Protein AF-A0AAV3TCR2-F1 (afdb_monomer_lite)

Structure (mmCIF, N/CA/C/O backbone):
data_AF-A0AAV3TCR2-F1
#
_entry.id   AF-A0AAV3TCR2-F1
#
loop_
_atom_site.group_PDB
_atom_site.id
_atom_site.type_symbol
_atom_site.label_atom_id
_atom_site.label_alt_id
_atom_site.label_comp_id
_atom_site.label_asym_id
_atom_site.label_entity_id
_atom_site.label_seq_id
_atom_site.pdbx_PDB_ins_code
_atom_site.Cartn_x
_atom_site.Cartn_y
_atom_site.Cartn_z
_atom_site.occupancy
_atom_site.B_iso_or_equiv
_atom_site.auth_seq_id
_atom_site.auth_comp_id
_atom_site.auth_asym_id
_atom_site.auth_atom_id
_atom_site.pdbx_PDB_model_num
ATOM 1 N N . MET A 1 1 ? 3.678 5.896 3.634 1.00 79.25 1 MET A N 1
ATOM 2 C CA . MET A 1 1 ? 3.609 4.687 4.479 1.00 79.25 1 MET A CA 1
ATOM 3 C C . MET A 1 1 ? 2.451 4.770 5.454 1.00 79.25 1 MET A C 1
ATOM 5 O O . MET A 1 1 ? 1.592 3.905 5.405 1.00 79.25 1 MET A O 1
ATOM 9 N N . SER A 1 2 ? 2.386 5.844 6.246 1.00 85.25 2 SER A N 1
ATOM 10 C CA . SER A 1 2 ? 1.347 6.117 7.250 1.00 85.25 2 SER A CA 1
ATOM 11 C C . SER A 1 2 ? -0.084 5.715 6.875 1.00 85.25 2 SER A C 1
ATOM 13 O O . SER A 1 2 ? -0.738 5.063 7.674 1.00 85.25 2 SER A O 1
ATOM 15 N N . GLY A 1 3 ? -0.553 6.046 5.665 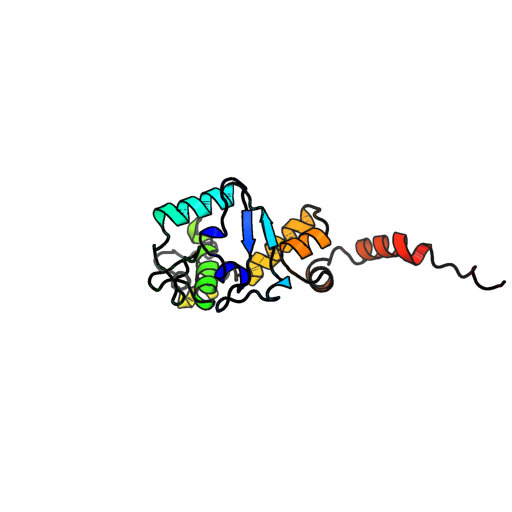1.00 91.38 3 GLY A N 1
ATOM 16 C CA . GLY A 1 3 ? -1.913 5.708 5.223 1.00 91.38 3 GLY A CA 1
ATOM 17 C C . GLY A 1 3 ? -2.235 4.211 5.264 1.00 91.38 3 GLY A C 1
ATOM 18 O O . GLY A 1 3 ? -3.189 3.820 5.918 1.00 91.38 3 GLY A O 1
ATOM 19 N N . VAL A 1 4 ? -1.422 3.370 4.616 1.00 93.25 4 VAL A N 1
ATOM 20 C CA . VAL A 1 4 ? -1.646 1.909 4.575 1.00 93.25 4 VAL A CA 1
ATOM 21 C C . VAL A 1 4 ? -1.518 1.292 5.967 1.00 93.25 4 VAL A C 1
ATOM 23 O O . VAL A 1 4 ? -2.305 0.433 6.344 1.00 93.25 4 VAL A O 1
ATOM 26 N N . ARG A 1 5 ? -0.548 1.764 6.759 1.00 94.06 5 ARG A N 1
ATOM 27 C CA . ARG A 1 5 ? -0.328 1.274 8.124 1.00 94.06 5 ARG A CA 1
ATOM 28 C C . ARG A 1 5 ? -1.494 1.588 9.065 1.00 94.06 5 ARG A C 1
ATOM 30 O O . ARG A 1 5 ? -1.670 0.859 10.036 1.00 94.06 5 ARG A O 1
ATOM 37 N N . ALA A 1 6 ? -2.248 2.658 8.822 1.00 95.00 6 ALA A N 1
ATOM 38 C CA . ALA A 1 6 ? -3.341 3.094 9.689 1.00 95.00 6 ALA A CA 1
ATOM 39 C C . ALA A 1 6 ? -4.647 2.300 9.506 1.00 95.00 6 ALA A C 1
ATOM 41 O O . ALA A 1 6 ? -5.508 2.403 10.371 1.00 95.00 6 ALA A O 1
ATOM 42 N N . LEU A 1 7 ? -4.779 1.513 8.431 1.00 96.94 7 LEU A N 1
ATOM 43 C CA . LEU A 1 7 ? -6.007 0.777 8.122 1.00 96.94 7 LEU A CA 1
ATOM 44 C C . LEU A 1 7 ? -6.294 -0.326 9.152 1.00 96.94 7 LEU A C 1
ATOM 46 O O . LEU A 1 7 ? -5.406 -1.107 9.522 1.00 96.94 7 LEU A O 1
ATOM 50 N N . ASP A 1 8 ? -7.548 -0.392 9.575 1.00 97.31 8 ASP A N 1
ATOM 51 C CA . ASP A 1 8 ? -8.166 -1.459 10.360 1.00 97.31 8 ASP A CA 1
ATOM 52 C C . ASP A 1 8 ? -9.073 -2.318 9.458 1.00 97.31 8 ASP A C 1
ATOM 54 O O . ASP A 1 8 ? -9.434 -1.897 8.362 1.00 97.31 8 ASP A O 1
ATOM 58 N N . LEU A 1 9 ? -9.482 -3.508 9.911 1.00 97.75 9 LEU A N 1
ATOM 59 C CA . LEU A 1 9 ? -10.435 -4.354 9.168 1.00 97.75 9 LEU A CA 1
ATOM 60 C C . LEU A 1 9 ? -11.730 -3.607 8.816 1.00 97.75 9 LEU A C 1
ATOM 62 O O . LEU A 1 9 ? -12.199 -3.692 7.691 1.00 97.75 9 LEU A O 1
ATOM 66 N N . ARG A 1 10 ? -12.255 -2.817 9.760 1.00 97.06 10 ARG A N 1
ATOM 67 C CA . ARG A 1 10 ? -13.461 -1.989 9.577 1.00 97.06 10 ARG A CA 1
ATOM 68 C C . ARG A 1 10 ? -13.339 -0.901 8.507 1.00 97.06 10 ARG A C 1
ATOM 70 O O . ARG A 1 10 ? -14.333 -0.268 8.190 1.00 97.06 10 ARG A O 1
ATOM 77 N N . ASP A 1 11 ? -12.125 -0.612 8.044 1.00 98.06 11 ASP A N 1
ATOM 78 C CA . ASP A 1 11 ? -11.886 0.418 7.034 1.00 98.06 11 ASP A CA 1
ATOM 79 C C . ASP A 1 11 ? -11.952 -0.151 5.611 1.00 98.06 11 ASP A C 1
ATOM 81 O O . ASP A 1 11 ? -11.783 0.599 4.655 1.00 98.06 11 ASP A O 1
ATOM 85 N N . PHE A 1 12 ? -12.136 -1.464 5.460 1.00 98.56 12 PHE A N 1
ATOM 86 C CA . PHE A 1 12 ? -12.304 -2.132 4.179 1.00 98.56 12 PHE A CA 1
ATOM 87 C C . PHE A 1 12 ? -13.755 -2.582 4.023 1.00 98.56 12 PHE A C 1
ATOM 89 O O . PHE A 1 12 ? -14.245 -3.385 4.814 1.00 98.56 12 PHE A O 1
ATOM 96 N N . ASP A 1 13 ? -14.414 -2.066 2.990 1.00 98.31 13 ASP A N 1
ATOM 97 C CA . ASP A 1 13 ? -15.772 -2.446 2.610 1.00 98.31 13 ASP A CA 1
ATOM 98 C C . ASP A 1 13 ? -15.711 -3.140 1.237 1.00 98.31 13 ASP A C 1
ATOM 100 O O . ASP A 1 13 ? -15.483 -2.457 0.226 1.00 98.31 13 ASP A O 1
ATOM 104 N N . PRO A 1 14 ? -15.827 -4.483 1.186 1.00 97.56 14 PRO A N 1
ATOM 105 C CA . PRO A 1 14 ? -15.752 -5.233 -0.063 1.00 97.56 14 PRO A CA 1
ATOM 106 C C . PRO A 1 14 ? -16.964 -4.978 -0.965 1.00 97.56 14 PRO A C 1
ATOM 108 O O . PRO A 1 14 ? -16.784 -4.837 -2.173 1.00 97.56 14 PRO A O 1
ATOM 111 N N . ASP A 1 15 ? -18.161 -4.827 -0.392 1.00 97.62 15 ASP A N 1
ATOM 112 C CA . ASP A 1 15 ? -19.410 -4.642 -1.140 1.00 97.62 15 ASP A CA 1
ATOM 113 C C . ASP A 1 15 ? -19.430 -3.287 -1.852 1.00 97.62 15 ASP A C 1
ATOM 115 O O . ASP A 1 15 ? -19.869 -3.167 -2.996 1.00 97.62 15 ASP A O 1
ATOM 119 N N . ARG A 1 16 ? -18.907 -2.248 -1.191 1.00 97.62 16 ARG A N 1
ATOM 120 C CA . ARG A 1 16 ? -18.757 -0.910 -1.782 1.00 97.62 16 ARG A CA 1
ATOM 121 C C . ARG A 1 16 ? -17.447 -0.721 -2.538 1.00 97.62 16 ARG A C 1
ATOM 123 O O . ARG A 1 16 ? -17.249 0.335 -3.133 1.00 97.62 16 ARG A O 1
ATOM 130 N N . GLN A 1 17 ? -16.546 -1.701 -2.495 1.00 97.81 17 GLN A N 1
ATOM 131 C CA . GLN A 1 17 ? -15.201 -1.632 -3.064 1.00 97.81 17 GLN A CA 1
ATOM 132 C C . GLN A 1 17 ? -14.422 -0.398 -2.573 1.00 97.81 17 GLN A C 1
ATOM 134 O O . GLN A 1 17 ? -13.870 0.369 -3.369 1.00 97.81 17 GLN A O 1
ATOM 139 N N . THR A 1 18 ? -14.370 -0.167 -1.255 1.00 97.94 18 THR A N 1
ATOM 140 C CA . THR A 1 18 ? -13.707 1.023 -0.686 1.00 97.94 18 THR A CA 1
ATOM 141 C C . THR A 1 18 ? -12.701 0.731 0.423 1.00 97.94 18 THR A C 1
ATOM 143 O O . THR A 1 18 ? -12.768 -0.271 1.131 1.00 97.94 18 THR A O 1
ATOM 146 N N . LEU A 1 19 ? -11.751 1.663 0.569 1.00 97.81 19 LEU A N 1
ATOM 147 C CA . LEU A 1 19 ? -10.872 1.797 1.726 1.00 97.81 19 LEU A CA 1
ATOM 148 C C . LEU A 1 19 ? -11.046 3.174 2.375 1.00 97.81 19 LEU A C 1
ATOM 150 O O . LEU A 1 19 ? -10.842 4.207 1.725 1.00 97.81 19 LEU A O 1
ATOM 154 N N . GLU A 1 20 ? -11.343 3.191 3.671 1.00 97.56 20 GLU A N 1
ATOM 155 C CA . GLU A 1 20 ? -11.491 4.400 4.476 1.00 97.56 20 GLU A CA 1
ATOM 156 C C . GLU A 1 20 ? -10.208 4.741 5.240 1.00 97.56 20 GLU A C 1
ATOM 158 O O . GLU A 1 20 ? -9.846 4.142 6.250 1.00 97.56 20 GLU A O 1
ATOM 163 N N . PHE A 1 21 ? -9.503 5.778 4.804 1.00 96.88 21 PHE A N 1
ATOM 164 C CA . PHE A 1 21 ? -8.342 6.269 5.535 1.00 96.88 21 PHE A CA 1
ATOM 165 C C . PHE A 1 21 ? -8.805 7.198 6.652 1.00 96.88 21 PHE A C 1
ATOM 167 O O . PHE A 1 21 ? -9.242 8.311 6.372 1.00 96.88 21 PHE A O 1
ATOM 174 N N . ARG A 1 22 ? -8.653 6.768 7.908 1.00 95.12 22 ARG A N 1
ATOM 175 C CA . ARG A 1 22 ? -9.040 7.536 9.103 1.00 95.12 22 ARG A CA 1
ATOM 176 C C . ARG A 1 22 ? -7.851 7.840 10.010 1.00 95.12 22 ARG A C 1
ATOM 178 O O . ARG A 1 22 ? -6.926 7.034 10.139 1.00 95.12 22 ARG A O 1
ATOM 185 N N . HIS A 1 23 ? -7.851 9.013 10.637 1.00 94.00 23 HIS A N 1
ATOM 186 C CA . HIS A 1 23 ? -6.802 9.426 11.557 1.00 94.00 23 HIS A CA 1
ATOM 187 C C . HIS A 1 23 ? -7.107 8.932 12.970 1.00 94.00 23 HIS A C 1
ATOM 189 O O . HIS A 1 23 ? -7.993 9.445 13.645 1.00 94.00 23 HIS A O 1
ATOM 195 N N . ARG A 1 24 ? -6.352 7.933 13.439 1.00 93.31 24 ARG A N 1
ATOM 196 C CA . ARG A 1 24 ? -6.566 7.329 14.761 1.00 93.31 24 ARG A CA 1
ATOM 197 C C . ARG A 1 24 ? -5.235 7.163 15.494 1.00 93.31 24 ARG A C 1
ATOM 199 O O . ARG A 1 24 ? -4.498 6.222 15.169 1.00 93.31 24 ARG A O 1
ATOM 206 N N . PRO A 1 25 ? -4.897 8.044 16.455 1.00 89.25 25 PRO A N 1
ATOM 207 C CA . PRO A 1 25 ? -3.722 7.866 17.300 1.00 89.25 25 PRO A CA 1
ATOM 208 C C . PRO A 1 25 ? -3.683 6.456 17.924 1.00 89.25 25 PRO A C 1
ATOM 210 O O . PRO A 1 25 ? -4.736 5.920 18.263 1.00 89.25 25 PRO A O 1
ATOM 213 N N . PRO A 1 26 ? -2.502 5.818 18.022 1.00 87.25 26 PRO A N 1
ATOM 214 C CA . PRO A 1 26 ? -1.178 6.352 17.688 1.00 87.25 26 PRO A CA 1
ATOM 215 C C . PRO A 1 26 ? -0.776 6.196 16.206 1.00 87.25 26 PRO A C 1
ATOM 217 O O . PRO A 1 26 ? 0.319 6.601 15.817 1.00 87.25 26 PRO A O 1
ATOM 220 N N . THR A 1 27 ? -1.617 5.621 15.337 1.00 89.00 27 THR A N 1
ATOM 221 C CA . THR A 1 27 ? -1.316 5.515 13.894 1.00 89.00 27 THR A CA 1
ATOM 222 C C . THR A 1 27 ? -1.828 6.728 13.129 1.00 89.00 27 THR A C 1
ATOM 224 O O . THR A 1 27 ? -2.995 6.816 12.751 1.00 89.00 27 THR A O 1
ATOM 227 N N . LEU A 1 28 ? -0.921 7.666 12.880 1.00 88.75 28 LEU A N 1
ATOM 228 C CA . LEU A 1 28 ? -1.243 8.962 12.298 1.00 88.75 28 LEU A CA 1
ATOM 229 C C . LEU A 1 28 ? -1.222 8.929 10.765 1.00 88.75 28 LEU A C 1
ATOM 231 O O . LEU A 1 28 ? -0.250 8.479 10.160 1.00 88.75 28 LEU A O 1
ATOM 235 N N . LEU A 1 29 ? -2.249 9.497 10.129 1.00 92.31 29 LEU A N 1
ATOM 236 C CA . LEU A 1 29 ? -2.175 9.953 8.735 1.00 92.31 29 LEU A CA 1
ATOM 237 C C . LEU A 1 29 ? -1.227 11.154 8.589 1.00 92.31 29 LEU A C 1
ATOM 239 O O . LEU A 1 29 ? -1.087 11.953 9.513 1.00 92.31 29 LEU A O 1
ATOM 243 N N . LYS A 1 30 ? -0.618 11.311 7.402 1.00 87.31 30 LYS A N 1
ATOM 244 C CA . LYS A 1 30 ? 0.348 12.393 7.115 1.00 87.31 30 LYS A CA 1
ATOM 245 C C . LYS A 1 30 ? -0.234 13.786 7.394 1.00 87.31 30 LYS A C 1
ATOM 247 O O . LYS A 1 30 ? 0.425 14.585 8.044 1.00 87.31 30 LYS A O 1
ATOM 252 N N . ASN A 1 31 ? -1.457 14.035 6.928 1.00 88.69 31 ASN A N 1
ATOM 253 C CA . ASN A 1 31 ? -2.155 15.315 7.095 1.00 88.69 31 ASN A CA 1
ATOM 254 C C . ASN A 1 31 ? -3.216 15.233 8.205 1.00 88.69 31 ASN A C 1
ATOM 256 O O . ASN A 1 31 ? -4.218 15.928 8.166 1.00 88.69 31 ASN A O 1
ATOM 260 N N . LYS A 1 32 ? -3.027 14.335 9.180 1.00 91.62 32 LYS A N 1
ATOM 261 C CA . LYS A 1 32 ? -3.977 14.105 10.276 1.00 91.62 32 LYS A CA 1
ATOM 262 C C . LYS A 1 32 ? -5.424 13.927 9.776 1.00 91.62 32 LYS A C 1
ATOM 264 O O . LYS A 1 32 ? -5.622 13.165 8.829 1.00 91.62 32 LYS A O 1
ATOM 269 N N . THR A 1 33 ? -6.391 14.589 10.407 1.00 91.69 33 THR A N 1
ATOM 270 C CA . THR A 1 33 ? -7.815 14.584 10.043 1.00 91.69 33 THR A CA 1
ATOM 271 C C . THR A 1 33 ? -8.065 15.142 8.641 1.00 91.69 33 THR A C 1
ATOM 273 O O . THR A 1 33 ? -8.871 14.588 7.906 1.00 91.69 33 THR A O 1
ATOM 276 N N . GLU A 1 34 ? -7.300 16.144 8.197 1.00 91.19 34 GLU A N 1
ATOM 277 C CA . GLU A 1 34 ? -7.372 16.671 6.819 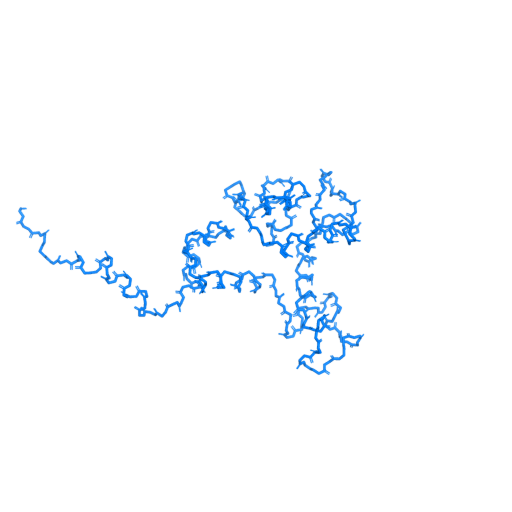1.00 91.19 34 GLU A CA 1
ATOM 278 C C . GLU A 1 34 ? -6.939 15.638 5.765 1.00 91.19 34 GLU A C 1
ATOM 280 O O . GLU A 1 34 ? -7.160 15.809 4.570 1.00 91.19 34 GLU A O 1
ATOM 285 N N . GLY A 1 35 ? -6.267 14.563 6.189 1.00 90.81 35 GLY A N 1
ATOM 286 C CA . GLY A 1 35 ? -5.857 13.473 5.316 1.00 90.81 35 GLY A CA 1
ATOM 287 C C . GLY A 1 35 ? -6.865 12.337 5.186 1.00 90.81 35 GLY A C 1
ATOM 288 O O . GLY A 1 35 ? -6.570 11.371 4.460 1.00 90.81 35 GLY A O 1
ATOM 289 N N . GLU A 1 36 ? -7.983 12.417 5.909 1.00 95.56 36 GLU A N 1
ATOM 290 C CA . GLU A 1 36 ? -9.043 11.422 5.848 1.00 95.56 36 GLU A CA 1
ATOM 291 C C . GLU A 1 36 ? -9.759 11.450 4.509 1.00 95.56 36 GLU A C 1
ATOM 293 O O . GLU A 1 36 ? -10.001 12.507 3.934 1.00 95.56 36 GLU A O 1
ATOM 298 N N . ARG A 1 37 ? -10.058 10.262 3.988 1.00 95.62 37 ARG A N 1
ATOM 299 C CA . ARG A 1 37 ? -10.732 10.102 2.697 1.00 95.62 37 ARG A CA 1
ATOM 300 C C . ARG A 1 37 ? -11.179 8.667 2.498 1.00 95.62 37 ARG A C 1
ATOM 302 O O . ARG A 1 37 ? -10.569 7.744 3.039 1.00 95.62 37 ARG A O 1
ATOM 309 N N . ILE A 1 38 ? -12.159 8.502 1.626 1.00 96.44 38 ILE A N 1
ATOM 310 C CA . ILE A 1 38 ? -12.581 7.208 1.099 1.00 96.44 38 ILE A CA 1
ATOM 311 C C . ILE A 1 38 ? -11.959 7.045 -0.287 1.00 96.44 38 ILE A C 1
ATOM 313 O O . ILE A 1 38 ? -11.934 7.987 -1.081 1.00 96.44 38 ILE A O 1
ATOM 317 N N . VAL A 1 39 ? -11.403 5.870 -0.571 1.00 95.31 39 VAL A N 1
ATOM 318 C CA . VAL A 1 39 ? -10.816 5.545 -1.875 1.00 95.31 39 VAL A CA 1
ATOM 319 C C . VAL A 1 39 ? -11.499 4.307 -2.430 1.00 95.31 39 VAL A C 1
ATOM 321 O O . VAL A 1 39 ? -11.403 3.242 -1.828 1.00 95.31 39 VAL A O 1
ATOM 324 N N . GLY A 1 40 ? -12.127 4.441 -3.599 1.00 95.19 40 GLY A N 1
ATOM 325 C CA . GLY A 1 40 ? -12.619 3.294 -4.363 1.00 95.19 40 GLY A CA 1
ATOM 326 C C . GLY A 1 40 ? -11.464 2.455 -4.914 1.00 95.19 40 GLY A C 1
ATOM 327 O O . GLY A 1 40 ? -10.491 3.009 -5.446 1.00 95.19 40 GLY A O 1
ATOM 328 N N . ILE A 1 41 ? -11.560 1.140 -4.790 1.00 94.62 41 ILE A N 1
ATOM 329 C CA . ILE A 1 41 ? -10.587 0.147 -5.256 1.00 94.62 41 ILE A CA 1
ATOM 330 C C . ILE A 1 41 ? -11.228 -0.755 -6.316 1.00 94.62 41 ILE A C 1
ATOM 332 O O . ILE A 1 41 ? -12.444 -0.840 -6.402 1.00 94.62 41 ILE A O 1
ATOM 336 N N . SER A 1 42 ? -10.417 -1.376 -7.172 1.00 94.38 42 SER A N 1
ATOM 337 C CA . SER A 1 42 ? -10.934 -2.298 -8.188 1.00 94.38 42 SER A CA 1
ATOM 338 C C . SER A 1 42 ? -11.350 -3.629 -7.566 1.00 94.38 42 SER A C 1
ATOM 340 O O . SER A 1 42 ? -10.807 -4.021 -6.535 1.00 94.38 42 SER A O 1
ATOM 342 N N . GLU A 1 43 ? -12.225 -4.360 -8.252 1.00 94.81 43 GLU A N 1
ATOM 343 C CA . GLU A 1 43 ? -12.645 -5.721 -7.886 1.00 94.81 43 GLU A CA 1
ATOM 344 C C . GLU A 1 43 ? -11.448 -6.646 -7.631 1.00 94.81 43 GLU A C 1
ATOM 346 O O . GLU A 1 43 ? -11.324 -7.223 -6.561 1.00 94.81 43 GLU A O 1
ATOM 351 N N . SER A 1 44 ? -10.450 -6.628 -8.515 1.00 94.62 44 SER A N 1
ATOM 352 C CA . SER A 1 44 ? -9.214 -7.402 -8.331 1.00 94.62 44 SER A CA 1
ATOM 353 C C . SER A 1 44 ? -8.441 -7.084 -7.042 1.00 94.62 44 SER A C 1
ATOM 355 O O . SER A 1 44 ? -7.723 -7.934 -6.517 1.00 94.62 44 SER A O 1
ATOM 357 N N . VAL A 1 45 ? -8.547 -5.855 -6.523 1.00 95.56 45 VAL A N 1
ATOM 358 C CA . VAL A 1 45 ? -7.941 -5.473 -5.240 1.0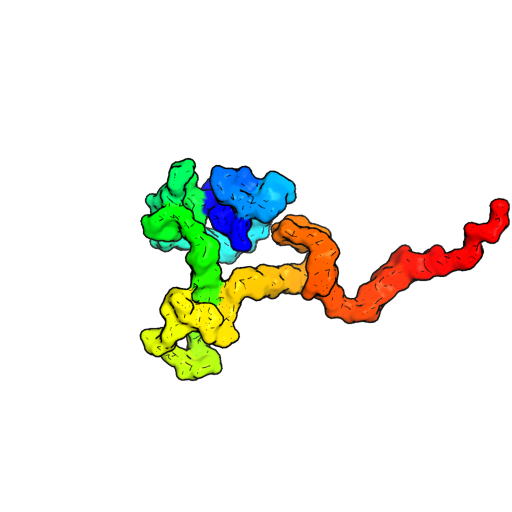0 95.56 45 VAL A CA 1
ATOM 359 C C . VAL A 1 45 ? -8.814 -5.940 -4.078 1.00 95.56 45 VAL A C 1
ATOM 361 O O . VAL A 1 45 ? -8.262 -6.347 -3.057 1.00 95.56 45 VAL A O 1
ATOM 364 N N . VAL A 1 46 ? -10.141 -5.904 -4.229 1.00 97.69 46 VAL A N 1
ATOM 365 C CA . VAL A 1 46 ? -11.091 -6.473 -3.262 1.00 97.69 46 VAL A CA 1
ATOM 366 C C . VAL A 1 46 ? -10.821 -7.968 -3.095 1.00 97.69 46 VAL A C 1
ATOM 368 O O . VAL A 1 46 ? -10.544 -8.391 -1.974 1.00 97.69 46 VAL A O 1
ATOM 371 N N . ASP A 1 47 ? -10.753 -8.720 -4.194 1.00 97.50 47 ASP A N 1
ATOM 372 C CA . ASP A 1 47 ? -10.480 -10.163 -4.193 1.00 97.50 47 ASP A CA 1
ATOM 373 C C . ASP A 1 47 ? -9.154 -10.486 -3.496 1.00 97.50 47 ASP A C 1
ATOM 375 O O . ASP A 1 47 ? -9.068 -11.371 -2.642 1.00 97.50 47 ASP A O 1
ATOM 379 N N . ALA A 1 48 ? -8.100 -9.729 -3.819 1.00 96.44 48 ALA A N 1
ATOM 380 C CA . ALA A 1 48 ? -6.788 -9.911 -3.209 1.00 96.44 48 ALA A CA 1
ATOM 381 C C . ALA A 1 48 ? -6.803 -9.624 -1.698 1.00 96.44 48 ALA A C 1
ATOM 383 O O . ALA A 1 48 ? -6.145 -10.330 -0.928 1.00 96.44 48 ALA A O 1
ATOM 384 N N . LEU A 1 49 ? -7.538 -8.596 -1.259 1.00 97.81 49 LEU A N 1
ATOM 385 C CA . LEU A 1 49 ? -7.680 -8.267 0.159 1.00 97.81 49 LEU A CA 1
ATOM 386 C C . LEU A 1 49 ? -8.515 -9.310 0.902 1.00 97.81 49 LEU A C 1
ATOM 388 O O . LEU A 1 49 ? -8.115 -9.702 1.996 1.00 97.81 49 LEU A O 1
ATOM 392 N N . GLN A 1 50 ? -9.617 -9.789 0.323 1.00 98.25 50 GLN A N 1
ATOM 393 C CA . GLN A 1 50 ? -10.436 -10.848 0.917 1.00 98.25 50 GLN A CA 1
ATOM 394 C C . GLN A 1 50 ? -9.637 -12.144 1.058 1.00 98.25 50 GLN A C 1
ATOM 396 O O . GLN A 1 50 ? -9.520 -12.663 2.166 1.00 98.25 50 GLN A O 1
ATOM 401 N N . ALA A 1 51 ? -8.967 -12.591 -0.009 1.00 97.94 51 ALA A N 1
ATOM 402 C CA . ALA A 1 51 ? 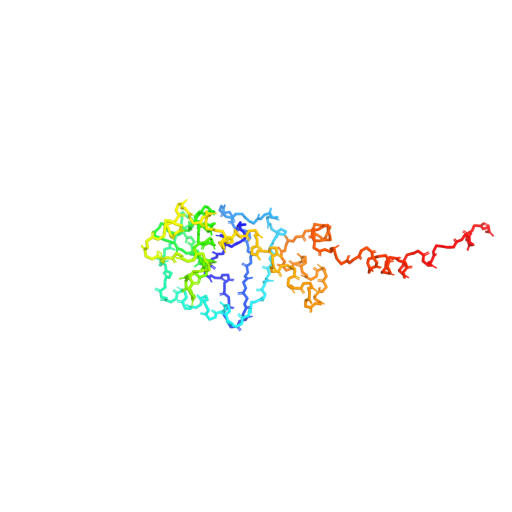-8.112 -13.774 0.036 1.00 97.94 51 ALA A CA 1
ATOM 403 C C . ALA A 1 51 ? -7.008 -13.649 1.102 1.00 97.94 51 ALA A C 1
ATOM 405 O O . ALA A 1 51 ? -6.736 -14.597 1.841 1.00 97.94 51 ALA A O 1
ATOM 406 N N . TYR A 1 52 ? -6.397 -12.465 1.225 1.00 96.94 52 TYR A N 1
ATOM 407 C CA . TYR A 1 52 ? -5.435 -12.184 2.288 1.00 96.94 52 TYR A CA 1
ATOM 408 C C . TYR A 1 52 ? -6.071 -12.272 3.684 1.00 96.94 52 TYR A C 1
ATOM 410 O O . TYR A 1 52 ? -5.509 -12.929 4.560 1.00 96.94 52 TYR A O 1
ATOM 418 N N . ILE A 1 53 ? -7.224 -11.631 3.905 1.00 97.50 53 ILE A N 1
ATOM 419 C CA . ILE A 1 53 ? -7.921 -11.606 5.201 1.00 97.50 53 ILE A CA 1
ATOM 420 C C . ILE A 1 53 ? -8.327 -13.014 5.640 1.00 97.50 53 ILE A C 1
ATOM 422 O O . ILE A 1 53 ? -8.162 -13.346 6.813 1.00 97.50 53 ILE A O 1
ATOM 426 N N . GLU A 1 54 ? -8.825 -13.828 4.714 1.00 96.75 54 GLU A N 1
ATOM 427 C CA . GLU A 1 54 ? -9.336 -15.171 4.989 1.00 96.75 54 GLU A CA 1
ATOM 428 C C . GLU A 1 54 ? -8.229 -16.196 5.248 1.00 96.75 54 GLU A C 1
ATOM 430 O O . GLU A 1 54 ? -8.407 -17.093 6.071 1.00 96.75 54 GLU A O 1
ATOM 435 N N . ARG A 1 55 ? -7.094 -16.092 4.541 1.00 95.62 55 ARG A N 1
ATOM 436 C CA . ARG A 1 55 ? -6.084 -17.167 4.508 1.00 95.62 55 ARG A CA 1
ATOM 437 C C . ARG A 1 55 ? -4.769 -16.813 5.187 1.00 95.62 55 ARG A C 1
ATOM 439 O O . ARG A 1 55 ? -4.179 -17.650 5.861 1.00 95.62 55 ARG A O 1
ATOM 446 N N . GLU A 1 56 ? -4.301 -15.583 5.004 1.00 93.88 56 GLU A N 1
ATOM 447 C CA . GLU A 1 56 ? -2.914 -15.198 5.304 1.00 93.88 56 GLU A CA 1
ATOM 448 C C . GLU A 1 56 ? -2.801 -14.243 6.501 1.00 93.88 56 GLU A C 1
ATOM 450 O O . GLU A 1 56 ? -1.743 -14.111 7.128 1.00 93.88 56 GLU A O 1
ATOM 455 N N . ARG A 1 57 ? -3.879 -13.522 6.820 1.00 95.69 57 ARG A N 1
ATOM 456 C CA . ARG A 1 57 ? -3.885 -12.493 7.856 1.00 95.69 57 ARG A CA 1
ATOM 457 C C . ARG A 1 57 ? -3.894 -13.118 9.250 1.00 95.69 57 ARG A C 1
ATOM 459 O O . ARG A 1 57 ? -4.789 -13.865 9.630 1.00 95.69 57 ARG A O 1
ATOM 466 N N . PHE A 1 58 ? -2.961 -12.691 10.097 1.00 95.31 58 PHE A N 1
ATOM 467 C CA . PHE A 1 58 ? -2.968 -13.061 11.512 1.00 95.31 58 PHE A CA 1
ATOM 468 C C . PHE A 1 58 ? -4.138 -12.389 12.251 1.00 95.31 58 PHE A C 1
ATOM 470 O O . PHE A 1 58 ? -4.246 -11.159 12.268 1.00 95.31 58 PHE A O 1
ATOM 477 N N . ALA A 1 59 ? -4.971 -13.168 12.942 1.00 94.81 59 ALA A N 1
ATOM 478 C CA . ALA A 1 59 ? -6.019 -12.664 13.834 1.00 94.81 59 ALA A CA 1
ATOM 479 C C . ALA A 1 59 ? -5.423 -12.064 15.128 1.00 94.81 59 ALA A C 1
ATOM 481 O O . ALA A 1 59 ? -5.463 -12.660 16.203 1.00 94.81 59 ALA A O 1
ATOM 482 N N . LYS A 1 60 ? -4.795 -10.888 15.014 1.00 94.75 60 LYS A N 1
ATOM 483 C CA . LYS A 1 60 ? -4.136 -10.169 16.114 1.00 94.75 60 LYS A CA 1
ATOM 484 C C . LYS A 1 60 ? -4.652 -8.740 16.225 1.00 94.75 60 LYS A C 1
ATOM 486 O O . LYS A 1 60 ? -4.894 -8.083 15.214 1.00 94.75 60 LYS A O 1
ATOM 491 N N . ARG A 1 61 ? -4.751 -8.264 17.467 1.00 94.38 61 ARG A N 1
ATOM 492 C CA . ARG A 1 61 ? -4.949 -6.851 17.804 1.00 94.38 61 ARG A CA 1
ATOM 493 C C . ARG A 1 61 ? -3.592 -6.154 17.946 1.00 94.38 61 ARG A C 1
ATOM 495 O O . ARG A 1 61 ? -2.589 -6.816 18.211 1.00 94.38 61 ARG A O 1
ATOM 502 N N . ASP A 1 62 ? -3.554 -4.846 17.713 1.00 91.12 62 ASP A N 1
ATOM 503 C CA . ASP A 1 62 ? -2.399 -4.008 18.048 1.00 91.12 62 ASP A CA 1
ATOM 504 C C . ASP A 1 62 ? -2.393 -3.627 19.538 1.00 91.12 62 ASP A C 1
ATOM 506 O O . ASP A 1 62 ? -3.347 -3.919 20.259 1.00 91.12 62 ASP A O 1
ATOM 510 N N . ASP A 1 63 ? -1.331 -2.958 19.995 1.00 89.25 63 ASP A N 1
ATOM 511 C CA . ASP A 1 63 ? -1.151 -2.569 21.406 1.00 89.25 63 ASP A CA 1
ATOM 512 C C . ASP A 1 63 ? -2.265 -1.651 21.947 1.00 89.25 63 ASP A C 1
ATOM 514 O O . ASP A 1 63 ? -2.373 -1.444 23.149 1.00 89.25 63 ASP A O 1
ATOM 518 N N . ASN A 1 64 ? -3.112 -1.104 21.067 1.00 90.31 64 ASN A N 1
ATOM 519 C CA . ASN A 1 64 ? -4.244 -0.241 21.412 1.00 90.31 64 ASN A CA 1
ATOM 520 C C . ASN A 1 64 ? -5.585 -0.981 21.254 1.00 90.31 64 ASN A C 1
ATOM 522 O O . ASN A 1 64 ? -6.638 -0.353 21.179 1.00 90.31 64 ASN A O 1
ATOM 526 N N . GLY A 1 65 ? -5.556 -2.312 21.125 1.00 93.06 65 GLY A N 1
ATOM 527 C CA . GLY A 1 65 ? -6.741 -3.158 20.989 1.00 93.06 65 GLY A CA 1
ATOM 528 C C . GLY A 1 65 ? -7.402 -3.130 19.607 1.00 93.06 65 GLY A C 1
ATOM 529 O O . GLY A 1 65 ? -8.444 -3.765 19.422 1.00 93.06 65 GLY A O 1
ATOM 530 N N . ARG A 1 66 ? -6.828 -2.439 18.615 1.00 95.38 66 ARG A N 1
ATOM 531 C CA . ARG A 1 66 ? -7.427 -2.322 17.273 1.00 95.38 66 ARG A CA 1
ATOM 532 C C . ARG A 1 66 ? -7.069 -3.509 16.397 1.00 95.38 66 ARG A C 1
ATOM 534 O O . ARG A 1 66 ? -6.017 -4.114 16.573 1.00 95.38 66 ARG A O 1
ATOM 541 N N . GLU A 1 67 ? -7.912 -3.808 15.417 1.00 96.44 67 GLU A N 1
ATOM 542 C CA . GLU A 1 67 ? -7.706 -4.907 14.469 1.00 96.44 67 GLU A CA 1
ATOM 543 C C . GLU A 1 67 ? -7.143 -4.372 13.152 1.00 96.44 67 GLU A C 1
ATOM 545 O O . GLU A 1 67 ? -7.920 -3.974 12.284 1.00 96.44 67 GLU A O 1
ATOM 550 N N . PRO A 1 68 ? -5.807 -4.339 12.977 1.00 96.62 68 PRO A N 1
ATOM 551 C CA . PRO A 1 68 ? -5.205 -3.837 11.751 1.00 96.62 68 PRO A CA 1
ATOM 552 C C . PRO A 1 68 ? -5.650 -4.665 10.542 1.00 96.62 68 PRO A C 1
ATOM 554 O O . PRO A 1 68 ? -5.741 -5.895 10.631 1.00 96.62 68 PRO A O 1
ATOM 557 N N . LEU A 1 69 ? -5.866 -3.996 9.405 1.00 97.38 69 LEU A N 1
ATOM 558 C CA . LEU A 1 69 ? -6.147 -4.664 8.133 1.00 97.38 69 LEU A CA 1
ATOM 559 C C . LEU A 1 69 ? -4.979 -5.583 7.774 1.00 97.38 69 LEU A C 1
ATOM 561 O O . LEU A 1 69 ? -5.152 -6.787 7.643 1.00 97.38 69 LEU A O 1
ATOM 565 N N . PHE A 1 70 ? -3.769 -5.024 7.734 1.00 96.44 70 PHE A N 1
ATOM 566 C CA . PHE A 1 70 ? -2.541 -5.790 7.561 1.00 96.44 70 PHE A CA 1
ATOM 567 C C . PHE A 1 70 ? -1.925 -6.125 8.913 1.00 96.44 70 PHE A C 1
ATOM 569 O O . PHE A 1 70 ? -1.533 -5.225 9.658 1.00 96.44 70 PHE A O 1
ATOM 576 N N . SER A 1 71 ? -1.784 -7.411 9.209 1.00 95.75 71 SER A N 1
ATOM 577 C CA . SER A 1 71 ? -1.244 -7.906 10.473 1.00 95.75 71 SER A CA 1
ATOM 578 C C . SER A 1 71 ? -0.081 -8.875 10.257 1.00 95.75 71 SER A C 1
ATOM 580 O O . SER A 1 71 ? 0.020 -9.568 9.245 1.00 95.75 71 SER A O 1
ATOM 582 N N . GLY A 1 72 ? 0.831 -8.901 11.224 1.00 91.62 72 GLY A N 1
ATOM 583 C CA . GLY A 1 72 ? 1.883 -9.900 11.354 1.00 91.62 72 GLY A CA 1
ATOM 584 C C . GLY A 1 72 ? 1.782 -10.633 12.691 1.00 91.62 72 GLY A C 1
ATOM 585 O O . GLY A 1 72 ? 0.857 -10.421 13.476 1.00 91.62 72 GLY A O 1
ATOM 586 N N . ARG A 1 73 ? 2.788 -11.462 12.991 1.00 90.00 73 ARG A N 1
ATOM 587 C CA . ARG A 1 73 ? 2.844 -12.254 14.234 1.00 90.00 73 ARG A CA 1
ATOM 588 C C . ARG A 1 73 ? 2.733 -11.399 15.504 1.00 90.00 73 ARG A C 1
ATOM 590 O O . ARG A 1 73 ? 2.137 -11.851 16.477 1.00 90.00 73 ARG A O 1
ATOM 597 N N . GLN A 1 74 ? 3.280 -10.182 15.481 1.00 90.31 74 GLN A N 1
ATOM 598 C CA . GLN A 1 74 ? 3.228 -9.213 16.584 1.00 90.31 74 GLN A CA 1
ATOM 599 C C . GLN A 1 74 ? 2.100 -8.166 16.440 1.00 90.31 74 GLN A C 1
ATOM 601 O O . GLN A 1 74 ? 2.192 -7.091 17.018 1.00 90.31 74 GLN A O 1
ATOM 606 N N . GLY A 1 75 ? 1.053 -8.419 15.647 1.00 93.69 75 GLY A N 1
ATOM 607 C CA . GLY A 1 75 ? -0.015 -7.437 15.421 1.00 93.69 75 GLY A CA 1
ATOM 608 C C . GLY A 1 75 ? 0.319 -6.462 14.291 1.00 93.69 75 GLY A C 1
ATOM 609 O O . GLY A 1 75 ? 0.685 -6.895 13.197 1.00 93.69 75 GLY A O 1
ATOM 610 N N . ARG A 1 76 ? 0.153 -5.149 14.505 1.00 95.31 76 ARG A N 1
ATOM 611 C CA . ARG A 1 76 ? 0.299 -4.143 13.435 1.00 95.31 76 ARG A CA 1
ATOM 612 C C . ARG A 1 76 ? 1.763 -3.993 12.987 1.00 95.31 76 ARG A C 1
ATOM 614 O O . ARG A 1 76 ? 2.606 -3.594 13.791 1.00 95.31 76 ARG A O 1
ATOM 621 N N . PRO A 1 77 ? 2.083 -4.200 11.698 1.00 94.50 77 PRO A N 1
ATOM 622 C CA . PRO A 1 77 ? 3.447 -4.079 11.202 1.00 94.50 77 PRO A CA 1
ATOM 623 C C . PRO A 1 77 ? 4.030 -2.662 11.320 1.00 94.50 77 PRO A C 1
ATOM 625 O O . PRO A 1 77 ? 3.334 -1.642 11.254 1.00 94.50 77 PRO A O 1
ATOM 628 N N . SER A 1 78 ? 5.356 -2.601 11.440 1.00 93.25 78 SER A N 1
ATOM 629 C CA . SER A 1 78 ? 6.133 -1.363 11.355 1.00 93.25 78 SER A CA 1
ATOM 630 C C . SER A 1 78 ? 6.237 -0.841 9.915 1.00 93.25 78 SER A C 1
ATOM 632 O O . SER A 1 78 ? 6.114 -1.595 8.947 1.00 93.25 78 SER A O 1
ATOM 634 N N . ASP A 1 79 ? 6.593 0.436 9.757 1.00 93.00 79 ASP A N 1
ATOM 635 C CA . ASP A 1 79 ? 6.888 1.031 8.442 1.00 93.00 79 ASP A CA 1
ATOM 636 C C . ASP A 1 79 ? 8.020 0.300 7.698 1.00 93.00 79 ASP A C 1
ATOM 638 O O . ASP A 1 79 ? 7.981 0.156 6.473 1.00 93.00 79 ASP A O 1
ATOM 642 N N . SER A 1 80 ? 9.025 -0.193 8.431 1.00 93.75 80 SER A N 1
ATOM 643 C CA . SER A 1 80 ? 10.110 -1.000 7.864 1.00 93.75 80 SER A CA 1
ATOM 644 C C . SER A 1 80 ? 9.612 -2.343 7.328 1.00 93.75 80 SER A C 1
ATOM 646 O O . SER A 1 80 ? 10.119 -2.821 6.313 1.00 93.75 80 SER A O 1
ATOM 648 N N . THR A 1 81 ? 8.582 -2.922 7.950 1.00 94.50 81 THR A N 1
ATOM 649 C CA . THR A 1 81 ? 7.971 -4.175 7.501 1.00 94.50 81 THR A CA 1
ATOM 650 C C . THR A 1 81 ? 7.193 -3.982 6.207 1.00 94.50 81 THR A C 1
ATOM 652 O O . THR A 1 81 ? 7.470 -4.695 5.247 1.00 94.50 81 THR A O 1
ATOM 655 N N . PHE A 1 82 ? 6.327 -2.967 6.122 1.00 95.31 82 PHE A N 1
ATOM 656 C CA . PHE A 1 82 ? 5.632 -2.634 4.869 1.00 95.31 82 PHE A CA 1
ATOM 657 C C . PHE A 1 82 ? 6.600 -2.344 3.721 1.00 95.31 82 PHE A C 1
ATOM 659 O O . PHE A 1 82 ? 6.385 -2.770 2.585 1.00 95.31 82 PHE A O 1
ATOM 666 N N . ARG A 1 83 ? 7.701 -1.642 4.016 1.00 95.38 83 ARG A N 1
ATOM 667 C CA . ARG A 1 83 ? 8.746 -1.371 3.027 1.00 95.38 83 ARG A CA 1
ATOM 668 C C . ARG A 1 83 ? 9.377 -2.663 2.507 1.00 95.38 83 ARG A C 1
ATOM 670 O O . ARG A 1 83 ? 9.512 -2.815 1.298 1.00 95.38 83 ARG A O 1
ATOM 677 N N . ALA A 1 84 ? 9.733 -3.583 3.401 1.00 95.88 84 ALA A N 1
ATOM 678 C CA . ALA A 1 84 ? 10.297 -4.873 3.018 1.00 95.88 84 ALA A CA 1
ATOM 679 C C . ALA A 1 84 ? 9.301 -5.723 2.213 1.00 95.88 84 ALA A C 1
ATOM 681 O O . ALA A 1 84 ? 9.682 -6.308 1.204 1.00 95.88 84 ALA A O 1
ATOM 682 N N . TRP A 1 85 ? 8.025 -5.750 2.610 1.00 95.62 85 TRP A N 1
ATOM 683 C CA . TRP A 1 85 ? 6.970 -6.436 1.858 1.00 95.62 85 TRP A CA 1
ATOM 684 C C . TRP A 1 85 ? 6.813 -5.888 0.445 1.00 95.62 85 TRP A C 1
ATOM 686 O O . TRP A 1 85 ? 6.727 -6.672 -0.491 1.00 95.62 85 TRP A O 1
ATOM 696 N N . SER A 1 86 ? 6.870 -4.565 0.268 1.00 96.50 86 SER A N 1
ATOM 697 C CA . SER A 1 86 ? 6.810 -3.961 -1.070 1.00 96.50 86 SER A CA 1
ATOM 698 C C . SER A 1 86 ? 7.973 -4.413 -1.950 1.00 96.50 86 SER A C 1
ATOM 700 O O . SER A 1 86 ? 7.756 -4.795 -3.096 1.00 96.50 86 SER A O 1
ATOM 702 N N . TYR A 1 87 ? 9.196 -4.450 -1.412 1.00 97.38 87 TYR A N 1
ATOM 703 C CA . TYR A 1 87 ? 10.339 -4.951 -2.173 1.00 97.38 87 TYR A CA 1
ATOM 704 C C . TYR A 1 87 ? 10.198 -6.431 -2.526 1.00 97.38 87 TYR A C 1
ATOM 706 O O . TYR A 1 87 ? 10.454 -6.800 -3.663 1.00 97.38 87 TYR A O 1
ATOM 714 N N . MET A 1 88 ? 9.794 -7.279 -1.579 1.00 96.62 88 MET A N 1
ATOM 715 C CA . MET A 1 88 ? 9.664 -8.720 -1.823 1.00 96.62 88 MET A CA 1
ATOM 716 C C . MET A 1 88 ? 8.522 -9.044 -2.791 1.00 96.62 88 MET A C 1
ATOM 718 O O . MET A 1 88 ? 8.706 -9.872 -3.677 1.00 96.62 88 MET A O 1
ATOM 722 N N . GLY A 1 89 ? 7.376 -8.373 -2.652 1.00 95.25 89 GLY A N 1
ATOM 723 C CA . GLY A 1 89 ? 6.192 -8.594 -3.485 1.00 95.25 89 GLY A CA 1
ATOM 724 C C . GLY A 1 89 ? 6.327 -8.073 -4.915 1.00 95.25 89 GLY A C 1
ATOM 725 O O . GLY A 1 89 ? 5.588 -8.501 -5.787 1.00 95.25 89 GLY A O 1
ATOM 726 N N . THR A 1 90 ? 7.286 -7.181 -5.178 1.00 95.88 90 THR A N 1
ATOM 727 C CA . THR A 1 90 ? 7.558 -6.649 -6.527 1.00 95.88 90 THR A CA 1
ATOM 728 C C . THR A 1 90 ? 8.737 -7.325 -7.218 1.00 95.88 90 THR A C 1
ATOM 730 O O . THR A 1 90 ? 9.160 -6.891 -8.287 1.00 95.88 90 THR A O 1
ATOM 733 N N . GLN A 1 91 ? 9.299 -8.382 -6.628 1.00 96.75 91 GLN A N 1
ATOM 734 C CA . GLN A 1 91 ? 10.311 -9.174 -7.315 1.00 96.75 91 GLN A CA 1
ATOM 735 C C . GLN A 1 91 ? 9.656 -9.945 -8.466 1.00 96.75 91 GLN A C 1
ATOM 737 O O . GLN A 1 91 ? 8.737 -10.720 -8.207 1.00 96.75 91 GLN A O 1
ATOM 742 N N . PRO A 1 92 ? 10.161 -9.826 -9.705 1.00 94.75 92 PRO A N 1
ATOM 743 C CA . PRO A 1 92 ? 9.572 -10.511 -10.860 1.00 94.75 92 PRO A CA 1
ATOM 744 C C . PRO A 1 92 ? 9.563 -12.030 -10.670 1.00 94.75 92 PRO A C 1
ATOM 746 O O . PRO A 1 92 ? 8.601 -12.707 -11.011 1.00 94.75 92 PRO A O 1
ATOM 749 N N . CYS A 1 93 ? 10.580 -12.567 -9.984 1.00 95.69 93 CYS A N 1
ATOM 750 C CA . CYS A 1 93 ? 10.703 -14.000 -9.742 1.00 95.69 93 CYS A CA 1
ATOM 751 C C . CYS A 1 93 ? 9.629 -14.626 -8.832 1.00 95.69 93 CYS A C 1
ATOM 753 O O . CYS A 1 93 ? 9.723 -15.809 -8.521 1.00 95.69 93 CYS A O 1
ATOM 755 N N . VAL A 1 94 ? 8.649 -13.845 -8.370 1.00 94.56 94 VAL A N 1
ATOM 756 C CA . VAL A 1 94 ? 7.434 -14.347 -7.711 1.00 94.56 94 VAL A CA 1
ATOM 757 C C . VAL A 1 94 ? 6.456 -14.953 -8.725 1.00 94.56 94 VAL A C 1
ATOM 759 O O . VAL A 1 94 ? 5.747 -15.889 -8.374 1.00 94.56 94 VAL A O 1
ATOM 762 N N . VAL A 1 95 ? 6.427 -14.443 -9.959 1.00 93.56 95 VAL A N 1
ATOM 763 C CA . VAL A 1 95 ? 5.440 -14.824 -10.987 1.00 93.56 95 VAL A CA 1
ATOM 764 C C . VAL A 1 95 ? 6.071 -15.287 -12.300 1.00 93.56 95 VAL A C 1
ATOM 766 O O . VAL A 1 95 ? 5.434 -16.006 -13.060 1.00 93.56 95 VAL A O 1
ATOM 769 N N . GLU A 1 96 ? 7.323 -14.917 -12.565 1.00 94.62 96 GLU A N 1
ATOM 770 C CA . GLU A 1 96 ? 8.032 -15.247 -13.805 1.00 94.62 96 GLU A CA 1
ATOM 771 C C . GLU A 1 96 ? 9.490 -15.657 -13.548 1.00 94.62 96 GLU A C 1
ATOM 773 O O . GLU A 1 96 ? 9.968 -15.693 -12.413 1.00 94.62 96 GLU A O 1
ATOM 778 N N . ALA A 1 97 ? 10.234 -15.996 -14.600 1.00 95.38 97 ALA A N 1
ATOM 779 C CA . ALA A 1 97 ? 11.667 -16.236 -14.477 1.00 95.38 97 ALA A CA 1
ATOM 780 C C . ALA A 1 97 ? 12.410 -14.940 -14.103 1.00 95.38 97 ALA A C 1
ATOM 782 O O . ALA A 1 97 ? 12.014 -13.837 -14.471 1.00 95.38 97 ALA A O 1
ATOM 783 N N . CYS A 1 98 ? 13.518 -15.046 -13.363 1.00 95.94 98 CYS A N 1
ATOM 784 C CA . CYS A 1 98 ? 14.279 -13.854 -12.994 1.00 95.94 98 CYS A CA 1
ATOM 785 C C . CYS A 1 98 ? 14.932 -13.217 -14.236 1.00 95.94 98 CYS A C 1
ATOM 787 O O . CYS A 1 98 ? 15.757 -13.879 -14.869 1.00 95.94 98 CYS A O 1
ATOM 789 N N . PRO A 1 99 ? 14.703 -11.919 -14.514 1.00 94.25 99 PRO A N 1
ATOM 790 C CA . PRO A 1 99 ? 15.299 -11.239 -15.668 1.00 94.25 99 PRO A CA 1
ATOM 791 C C . PRO A 1 99 ? 16.817 -11.039 -15.530 1.00 94.25 99 PRO A C 1
ATOM 793 O O . PRO A 1 99 ? 17.491 -10.694 -16.490 1.00 94.25 99 PRO A O 1
ATOM 796 N N . HIS A 1 100 ? 17.371 -11.280 -14.336 1.00 93.31 100 HIS A N 1
ATOM 797 C CA . HIS A 1 100 ? 18.808 -11.196 -14.042 1.00 93.31 100 HIS A CA 1
ATOM 798 C C . HIS A 1 100 ? 19.498 -12.568 -14.070 1.00 93.31 100 HIS A C 1
ATOM 800 O O . HIS A 1 100 ? 20.596 -12.708 -13.535 1.00 93.31 100 HIS A O 1
ATOM 806 N N . GLY A 1 101 ? 18.819 -13.612 -14.561 1.00 93.31 101 GLY A N 1
ATOM 807 C CA . GLY A 1 101 ? 19.357 -14.976 -14.633 1.00 93.31 101 GLY A CA 1
ATOM 808 C C . GLY A 1 101 ? 19.560 -15.671 -13.278 1.00 93.31 101 GLY A C 1
ATOM 809 O O . GLY A 1 101 ? 20.241 -16.691 -13.201 1.00 93.31 101 GLY A O 1
ATOM 810 N N . LYS A 1 102 ? 18.996 -15.143 -12.180 1.00 94.38 102 LYS A N 1
ATOM 811 C CA . LYS A 1 102 ? 19.143 -15.734 -10.836 1.00 94.38 102 LYS A CA 1
ATOM 812 C C . LYS A 1 102 ? 18.023 -16.723 -10.503 1.00 94.38 102 LYS A C 1
ATOM 814 O O . LYS A 1 102 ? 16.852 -16.466 -10.763 1.00 94.38 102 LYS A O 1
ATOM 819 N N . ARG A 1 103 ? 18.353 -17.816 -9.807 1.00 95.50 103 ARG A N 1
ATOM 820 C CA . ARG A 1 103 ? 17.351 -18.728 -9.222 1.00 95.50 103 ARG A CA 1
ATOM 821 C C . ARG A 1 103 ? 16.830 -18.174 -7.900 1.00 95.50 103 ARG A C 1
ATOM 823 O O . ARG A 1 103 ? 17.624 -17.840 -7.024 1.00 95.50 103 ARG A O 1
ATOM 830 N N . ARG A 1 104 ? 15.502 -18.104 -7.731 1.00 95.56 104 ARG A N 1
ATOM 831 C CA . ARG A 1 104 ? 14.866 -17.530 -6.528 1.00 95.56 104 ARG A CA 1
ATOM 832 C C . ARG A 1 104 ? 15.349 -18.208 -5.244 1.00 95.56 104 ARG A C 1
ATOM 834 O O . ARG A 1 104 ? 15.785 -17.513 -4.335 1.00 95.56 104 ARG A O 1
ATOM 841 N N . ALA A 1 105 ? 15.355 -19.541 -5.213 1.00 95.06 105 ALA A N 1
ATOM 842 C CA . ALA A 1 105 ? 15.716 -20.331 -4.032 1.00 95.06 105 ALA A CA 1
ATOM 843 C C . ALA A 1 105 ? 17.116 -20.017 -3.466 1.00 95.06 105 ALA A C 1
ATOM 845 O O . ALA A 1 105 ? 17.335 -20.154 -2.267 1.00 95.06 105 ALA A O 1
ATOM 846 N N . THR A 1 106 ? 18.053 -19.568 -4.307 1.00 96.50 106 THR A N 1
ATOM 847 C CA . THR A 1 106 ? 19.445 -19.295 -3.913 1.00 96.50 106 THR A CA 1
ATOM 848 C C . THR A 1 106 ? 19.825 -17.817 -4.022 1.00 96.50 106 THR A C 1
ATOM 850 O O . THR A 1 106 ? 20.987 -17.467 -3.855 1.00 96.50 106 THR A O 1
ATOM 853 N N . CYS A 1 107 ? 18.883 -16.932 -4.352 1.00 96.69 107 CYS A N 1
ATOM 854 C CA . CYS A 1 107 ? 19.163 -15.512 -4.536 1.00 96.69 107 CYS A CA 1
ATOM 855 C C . CYS A 1 107 ? 19.060 -14.764 -3.202 1.00 96.69 107 CYS A C 1
ATOM 857 O O . CYS A 1 107 ? 17.978 -14.692 -2.617 1.00 96.69 107 CYS A O 1
ATOM 859 N N . ASP A 1 108 ? 20.150 -14.130 -2.758 1.00 96.56 108 ASP A N 1
ATOM 860 C CA . ASP A 1 108 ? 20.185 -13.388 -1.489 1.00 96.56 108 ASP A CA 1
ATOM 861 C C . ASP A 1 108 ? 19.139 -12.278 -1.401 1.00 96.56 108 ASP A C 1
ATOM 863 O O . ASP A 1 108 ? 18.600 -12.018 -0.327 1.00 96.56 108 ASP A O 1
ATOM 867 N N . TYR A 1 109 ? 18.787 -11.656 -2.530 1.00 96.81 109 TYR A N 1
ATOM 868 C CA . TYR A 1 109 ? 17.797 -10.581 -2.555 1.00 96.81 109 TYR A CA 1
ATOM 869 C C . TYR A 1 109 ? 16.385 -11.063 -2.210 1.00 96.81 109 TYR A C 1
ATOM 871 O O . TYR A 1 109 ? 15.521 -10.248 -1.917 1.00 96.81 109 TYR A O 1
ATOM 879 N N . THR A 1 110 ? 16.112 -12.366 -2.196 1.00 95.62 110 THR A N 1
ATOM 880 C CA . THR A 1 110 ? 14.810 -12.882 -1.735 1.00 95.62 110 THR A CA 1
ATOM 881 C C . THR A 1 110 ? 14.655 -12.802 -0.218 1.00 95.62 110 THR A C 1
ATOM 883 O O . THR A 1 110 ? 13.538 -12.812 0.295 1.00 95.62 110 THR A O 1
ATOM 886 N N . ARG A 1 111 ? 15.764 -12.655 0.519 1.00 95.31 111 ARG A N 1
ATOM 887 C CA . ARG A 1 111 ? 15.754 -12.481 1.972 1.00 95.31 111 ARG A CA 1
ATOM 888 C C . ARG A 1 111 ? 15.290 -11.070 2.323 1.00 95.31 111 ARG A C 1
ATOM 890 O O . ARG A 1 111 ? 15.763 -10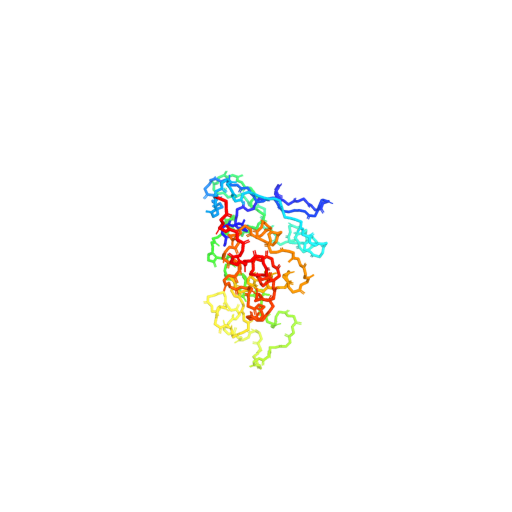.085 1.754 1.00 95.31 111 ARG A O 1
ATOM 897 N N . ARG A 1 112 ? 14.437 -10.957 3.345 1.00 94.06 112 ARG A N 1
ATOM 898 C CA . ARG A 1 112 ? 13.829 -9.691 3.803 1.00 94.06 112 ARG A CA 1
ATOM 899 C C . ARG A 1 112 ? 14.829 -8.533 3.907 1.00 94.06 112 ARG A C 1
ATOM 901 O O . ARG A 1 112 ? 14.556 -7.454 3.385 1.00 94.06 112 ARG A O 1
ATOM 908 N N . ASN A 1 113 ? 15.990 -8.770 4.519 1.00 95.12 113 ASN A N 1
ATOM 909 C CA . ASN A 1 113 ? 17.002 -7.738 4.782 1.00 95.12 113 ASN A CA 1
ATOM 910 C C . ASN A 1 113 ? 17.746 -7.257 3.522 1.00 95.12 113 ASN A C 1
ATOM 912 O O . ASN A 1 113 ? 18.268 -6.146 3.516 1.00 95.12 113 ASN A O 1
ATOM 916 N N . PHE A 1 114 ? 17.757 -8.054 2.451 1.00 96.56 114 PHE A N 1
ATOM 917 C CA . PHE A 1 114 ? 18.434 -7.737 1.188 1.00 96.56 114 PHE A CA 1
ATOM 918 C C . PHE A 1 114 ? 17.455 -7.455 0.039 1.00 96.56 114 PHE A C 1
ATOM 920 O O . PHE A 1 114 ? 17.878 -7.142 -1.070 1.00 96.56 114 PHE A O 1
ATOM 927 N N . SER A 1 115 ? 16.145 -7.512 0.299 1.00 96.75 115 SER A N 1
ATOM 928 C CA . SER A 1 115 ? 15.083 -7.322 -0.701 1.00 96.75 115 SER A CA 1
ATOM 929 C C . SER A 1 115 ? 15.159 -6.007 -1.475 1.00 96.75 115 SER A C 1
ATOM 931 O O . SER A 1 115 ? 14.863 -5.973 -2.672 1.00 96.75 115 SER A O 1
ATOM 933 N N . SER A 1 116 ? 15.638 -4.943 -0.832 1.00 96.06 116 SER A N 1
ATOM 934 C CA . SER A 1 116 ? 15.863 -3.632 -1.450 1.00 96.06 116 SER A CA 1
ATOM 935 C C . SER A 1 116 ? 17.031 -3.592 -2.438 1.00 96.06 116 SER A C 1
ATOM 937 O O . SER A 1 116 ? 17.184 -2.602 -3.146 1.00 96.06 116 SER A O 1
ATOM 939 N N . LYS A 1 117 ? 17.879 -4.627 -2.472 1.00 96.75 117 LYS A N 1
ATOM 940 C CA . LYS A 1 117 ? 19.049 -4.716 -3.356 1.00 96.75 117 LYS A CA 1
ATOM 941 C C . LYS A 1 117 ? 18.747 -5.413 -4.684 1.00 96.75 117 LYS A C 1
ATOM 943 O O . LYS A 1 117 ? 19.601 -5.413 -5.562 1.00 96.75 117 LYS A O 1
ATOM 948 N N . CYS A 1 118 ? 17.552 -5.984 -4.855 1.00 96.44 118 CYS A N 1
ATOM 949 C CA . CYS A 1 118 ? 17.130 -6.494 -6.157 1.00 96.44 118 CYS A CA 1
ATOM 950 C C . CYS A 1 118 ? 16.961 -5.327 -7.146 1.00 96.44 118 CYS A C 1
ATOM 952 O O . CYS A 1 118 ? 16.166 -4.435 -6.859 1.00 96.44 118 CYS A O 1
ATOM 954 N N . PRO A 1 119 ? 17.610 -5.344 -8.327 1.00 94.44 119 PRO A N 1
ATOM 955 C CA . PRO A 1 119 ? 17.469 -4.259 -9.305 1.00 94.44 119 PRO A CA 1
ATOM 956 C C . PRO A 1 119 ? 16.035 -4.068 -9.823 1.00 94.44 119 PRO A C 1
ATOM 958 O O . PRO A 1 119 ? 15.676 -2.983 -10.270 1.00 94.44 119 PRO A O 1
ATOM 961 N N . SER A 1 120 ? 15.210 -5.117 -9.750 1.00 95.00 120 SER A N 1
ATOM 962 C CA . SER A 1 120 ? 13.808 -5.084 -10.185 1.00 95.00 120 SER A CA 1
ATOM 963 C C . SER A 1 120 ? 12.804 -4.896 -9.050 1.00 95.00 120 SER A C 1
ATOM 965 O O . SER A 1 120 ? 11.622 -4.740 -9.344 1.00 95.00 120 SER A O 1
ATOM 967 N N . SER A 1 121 ? 13.218 -4.904 -7.777 1.00 95.62 121 SER A N 1
ATOM 968 C CA . SER A 1 121 ? 12.268 -4.632 -6.694 1.00 95.62 121 SER A CA 1
ATOM 969 C C . SER A 1 121 ? 11.937 -3.144 -6.627 1.00 95.62 121 SER A C 1
ATOM 971 O O . SER A 1 121 ? 12.734 -2.272 -6.983 1.00 95.62 121 SER A O 1
ATOM 973 N N . ARG A 1 122 ? 10.725 -2.827 -6.177 1.00 95.25 122 ARG A N 1
ATOM 974 C CA . ARG A 1 122 ? 10.212 -1.459 -6.127 1.00 95.25 122 ARG A CA 1
ATOM 975 C C . ARG A 1 122 ? 9.897 -1.048 -4.701 1.00 95.25 122 ARG A C 1
ATOM 977 O O . ARG A 1 122 ? 9.299 -1.781 -3.916 1.00 95.25 122 ARG A O 1
ATOM 984 N N . SER A 1 123 ? 10.312 0.172 -4.372 1.00 94.50 123 SER A N 1
ATOM 985 C CA . SER A 1 123 ? 9.972 0.789 -3.098 1.00 94.50 123 SER A CA 1
ATOM 986 C C . SER A 1 123 ? 8.500 1.220 -3.096 1.00 94.50 123 SER A C 1
ATOM 988 O O . SER A 1 123 ? 7.938 1.514 -4.154 1.00 94.50 123 SER A O 1
ATOM 990 N N . PRO A 1 124 ? 7.882 1.372 -1.914 1.00 93.94 124 PRO A N 1
ATOM 991 C CA . PRO A 1 124 ? 6.533 1.928 -1.793 1.00 93.94 124 PRO A CA 1
ATOM 992 C C . PRO A 1 124 ? 6.364 3.283 -2.494 1.00 93.94 124 PRO A C 1
ATOM 994 O O . PRO A 1 124 ? 5.303 3.579 -3.037 1.00 93.94 124 PRO A O 1
ATOM 997 N N . HIS A 1 125 ? 7.412 4.117 -2.492 1.00 91.12 125 HIS A N 1
ATOM 998 C CA . HIS A 1 125 ? 7.382 5.396 -3.195 1.00 91.12 125 HIS A CA 1
ATOM 999 C C . HIS A 1 125 ? 7.335 5.191 -4.710 1.00 91.12 125 HIS A C 1
ATOM 1001 O O . HIS A 1 125 ? 6.527 5.835 -5.368 1.00 91.12 125 HIS A O 1
ATOM 1007 N N . ALA A 1 126 ? 8.159 4.297 -5.265 1.00 90.56 126 ALA A N 1
ATOM 1008 C CA . ALA A 1 126 ? 8.169 4.028 -6.702 1.00 90.56 126 ALA A CA 1
ATOM 1009 C C . ALA A 1 126 ? 6.811 3.492 -7.190 1.00 90.56 126 ALA A C 1
ATOM 1011 O O . ALA A 1 126 ? 6.299 3.967 -8.199 1.00 90.56 126 ALA A O 1
ATOM 1012 N N . ILE A 1 127 ? 6.190 2.582 -6.428 1.00 92.38 127 ILE A N 1
ATOM 1013 C CA . ILE A 1 127 ? 4.842 2.059 -6.713 1.00 92.38 127 ILE A CA 1
ATOM 1014 C C . ILE A 1 127 ? 3.817 3.199 -6.734 1.00 92.38 127 ILE A C 1
ATOM 1016 O O . ILE A 1 127 ? 3.035 3.332 -7.673 1.00 92.38 127 ILE A O 1
ATOM 1020 N N . ARG A 1 128 ? 3.846 4.067 -5.715 1.00 91.31 128 ARG A N 1
ATOM 1021 C CA . ARG A 1 128 ? 2.941 5.218 -5.631 1.00 91.31 128 ARG A CA 1
ATOM 1022 C C . ARG A 1 128 ? 3.132 6.193 -6.794 1.00 91.31 128 ARG A C 1
ATOM 1024 O O . ARG A 1 128 ? 2.143 6.660 -7.344 1.00 91.31 128 ARG A O 1
ATOM 1031 N N . THR A 1 129 ? 4.377 6.502 -7.149 1.00 88.44 129 THR A N 1
ATOM 1032 C CA . THR A 1 129 ? 4.720 7.357 -8.292 1.00 88.44 129 THR A CA 1
ATOM 1033 C C . THR A 1 129 ? 4.159 6.769 -9.582 1.00 88.44 129 THR A C 1
ATOM 1035 O O . THR A 1 129 ? 3.414 7.458 -10.268 1.00 88.44 129 THR A O 1
ATOM 1038 N N . GLY A 1 130 ? 4.406 5.483 -9.852 1.00 86.88 130 GLY A N 1
ATOM 1039 C CA . GLY A 1 130 ? 3.854 4.803 -11.026 1.00 86.88 130 GLY A CA 1
ATOM 1040 C C . GLY A 1 130 ? 2.324 4.825 -11.069 1.00 86.88 130 GLY A C 1
ATOM 1041 O O . GLY A 1 130 ? 1.748 5.098 -12.115 1.00 86.88 130 GLY A O 1
ATOM 1042 N N . SER A 1 131 ? 1.656 4.626 -9.928 1.00 89.81 131 SER A N 1
ATOM 1043 C CA . SER A 1 131 ? 0.191 4.698 -9.836 1.00 89.81 131 SER A CA 1
ATOM 1044 C C . SER A 1 131 ? -0.365 6.099 -10.123 1.00 89.81 131 SER A C 1
ATOM 1046 O O . SER A 1 131 ? -1.399 6.210 -10.780 1.00 89.81 131 SER A O 1
ATOM 1048 N N . ILE A 1 132 ? 0.293 7.165 -9.648 1.00 88.69 132 ILE A N 1
ATOM 1049 C CA . ILE A 1 132 ? -0.098 8.555 -9.949 1.00 88.69 132 ILE A CA 1
ATOM 1050 C C . ILE A 1 132 ? 0.073 8.830 -11.443 1.00 88.69 132 ILE A C 1
ATOM 1052 O O . ILE A 1 132 ? -0.865 9.303 -12.078 1.00 88.69 132 ILE A O 1
ATOM 1056 N N . THR A 1 133 ? 1.234 8.484 -12.008 1.00 83.00 133 THR A N 1
ATOM 1057 C CA . THR A 1 133 ? 1.501 8.644 -13.443 1.00 83.00 133 THR A CA 1
ATOM 1058 C C . THR A 1 133 ? 0.471 7.899 -14.283 1.00 83.00 133 THR A C 1
ATOM 1060 O O . THR A 1 133 ? -0.091 8.478 -15.202 1.00 83.00 133 THR A O 1
ATOM 1063 N N . TRP A 1 134 ? 0.184 6.638 -13.952 1.00 85.38 134 TRP A N 1
ATOM 1064 C CA . TRP A 1 134 ? -0.792 5.834 -14.683 1.00 85.38 134 TRP A CA 1
ATOM 1065 C C . TRP A 1 134 ? -2.183 6.474 -14.668 1.00 85.38 134 TRP A C 1
ATOM 1067 O O . TRP A 1 134 ? -2.799 6.580 -15.718 1.00 85.38 134 TRP A O 1
ATOM 1077 N N . GLN A 1 135 ? -2.655 6.966 -13.517 1.00 87.50 135 GLN A N 1
ATOM 1078 C CA . GLN A 1 135 ? -3.950 7.655 -13.433 1.00 87.50 135 GLN A CA 1
ATOM 1079 C C . GLN A 1 135 ? -4.010 8.885 -14.350 1.00 87.50 135 GLN A C 1
ATOM 1081 O O . GLN A 1 135 ? -4.974 9.036 -15.094 1.00 87.50 135 GLN A O 1
ATOM 1086 N N . LEU A 1 136 ? -2.968 9.721 -14.347 1.00 84.88 136 LEU A N 1
ATOM 1087 C CA . LEU A 1 136 ? -2.895 10.905 -15.211 1.00 84.88 136 LEU A CA 1
ATOM 1088 C C . LEU A 1 136 ? -2.849 10.523 -16.700 1.00 84.88 136 LEU A C 1
ATOM 1090 O O . LEU A 1 136 ? -3.577 11.095 -17.500 1.00 84.88 136 LEU A O 1
ATOM 1094 N N . LEU A 1 137 ? -2.065 9.501 -17.069 1.00 78.88 137 LEU A N 1
ATOM 1095 C CA . LEU A 1 137 ? -2.002 8.987 -18.447 1.00 78.88 137 LEU A CA 1
ATOM 1096 C C . LEU A 1 137 ? -3.325 8.375 -18.925 1.00 78.88 137 LEU A C 1
ATOM 1098 O O . LEU A 1 137 ? -3.562 8.279 -20.125 1.00 78.88 137 LEU A O 1
ATOM 1102 N N . ARG A 1 138 ? -4.194 7.949 -18.003 1.00 83.88 138 ARG A N 1
ATOM 1103 C CA . ARG A 1 138 ? -5.558 7.499 -18.310 1.00 83.88 138 ARG A CA 1
ATOM 1104 C C . ARG A 1 138 ? -6.561 8.651 -18.433 1.00 83.88 138 ARG A C 1
ATOM 1106 O O . ARG A 1 138 ? -7.742 8.374 -18.612 1.00 83.88 138 ARG A O 1
ATOM 1113 N N . GLY A 1 139 ? -6.102 9.901 -18.360 1.00 82.50 139 GLY A N 1
ATOM 1114 C CA . GLY A 1 139 ? -6.921 11.097 -18.544 1.00 82.50 139 GLY A CA 1
ATOM 1115 C C . GLY A 1 139 ? -7.672 11.548 -17.292 1.00 82.50 139 GLY A C 1
ATOM 1116 O O . GLY A 1 139 ? -8.580 12.363 -17.405 1.00 82.50 139 GLY A O 1
ATOM 1117 N N . LEU A 1 140 ? -7.335 11.030 -16.102 1.00 84.00 140 LEU A N 1
ATOM 1118 C CA . LEU A 1 140 ? -7.932 11.546 -14.869 1.00 84.00 140 LEU A CA 1
ATOM 1119 C C . LEU A 1 140 ? -7.414 12.958 -14.603 1.00 84.00 140 LEU A C 1
ATOM 1121 O O . LEU A 1 140 ? -6.205 13.204 -14.665 1.00 84.00 140 LEU A O 1
ATOM 1125 N N . ASP A 1 141 ? -8.323 13.856 -14.229 1.00 89.00 141 ASP A N 1
ATOM 1126 C CA . ASP A 1 141 ? -7.954 15.218 -13.887 1.00 89.00 141 ASP A CA 1
ATOM 1127 C C . ASP A 1 141 ? -7.039 15.247 -12.654 1.00 89.00 141 ASP A C 1
ATOM 1129 O O . ASP A 1 141 ? -7.123 14.439 -11.716 1.00 89.00 141 ASP A O 1
ATOM 1133 N N . ILE A 1 142 ? -6.119 16.205 -12.669 1.00 87.50 142 ILE A N 1
ATOM 1134 C CA . ILE A 1 142 ? -5.069 16.304 -11.664 1.00 87.50 142 ILE A CA 1
ATOM 1135 C C . ILE A 1 142 ? -5.628 16.554 -10.254 1.00 87.50 142 ILE A C 1
ATOM 1137 O O . ILE A 1 142 ? -5.027 16.102 -9.276 1.00 87.50 142 ILE A O 1
ATOM 1141 N N . GLU A 1 143 ? -6.775 17.224 -10.123 1.00 90.00 143 GLU A N 1
ATOM 1142 C CA . GLU A 1 143 ? -7.400 17.493 -8.828 1.00 90.00 143 GLU A CA 1
ATOM 1143 C C . GLU A 1 143 ? -8.009 16.228 -8.226 1.00 90.00 143 GLU A C 1
ATOM 1145 O O . GLU A 1 143 ? -7.827 15.962 -7.035 1.00 90.00 143 GLU A O 1
ATOM 1150 N N . THR A 1 144 ? -8.668 15.407 -9.038 1.00 90.62 144 THR A N 1
ATOM 1151 C CA . THR A 1 144 ? -9.180 14.091 -8.657 1.00 90.62 144 THR A CA 1
ATOM 1152 C C . THR A 1 144 ? -8.043 13.187 -8.221 1.00 90.62 144 THR A C 1
ATOM 1154 O O . THR A 1 144 ? -8.116 12.583 -7.144 1.00 90.62 144 THR A O 1
ATOM 1157 N N . VAL A 1 145 ? -6.943 13.140 -8.982 1.00 90.44 145 VAL A N 1
ATOM 1158 C CA . VAL A 1 145 ? -5.757 12.371 -8.578 1.00 90.44 145 VAL A CA 1
ATOM 1159 C C . VAL A 1 145 ? -5.196 12.912 -7.260 1.00 90.44 145 VAL A C 1
ATOM 1161 O O . VAL A 1 145 ? -4.934 12.124 -6.348 1.00 90.44 145 VAL A O 1
ATOM 1164 N N . ALA A 1 146 ? -5.071 14.235 -7.104 1.00 91.44 146 ALA A N 1
ATOM 1165 C CA . ALA A 1 146 ? -4.586 14.887 -5.885 1.00 91.44 146 ALA A CA 1
ATOM 1166 C C . ALA A 1 146 ? -5.415 14.531 -4.646 1.00 91.44 146 ALA A C 1
ATOM 1168 O O . ALA A 1 146 ? -4.847 14.104 -3.631 1.00 91.44 146 ALA A O 1
ATOM 1169 N N . LYS A 1 147 ? -6.744 14.637 -4.752 1.00 91.25 147 LYS A N 1
ATOM 1170 C CA . LYS A 1 147 ? -7.706 14.270 -3.704 1.00 91.25 147 LYS A CA 1
ATOM 1171 C C . LYS A 1 147 ? -7.576 12.787 -3.354 1.00 91.25 147 LYS A C 1
ATOM 1173 O O . LYS A 1 147 ? -7.339 12.439 -2.196 1.00 91.25 147 LYS A O 1
ATOM 1178 N N . ARG A 1 148 ? -7.610 11.906 -4.360 1.00 90.62 148 ARG A N 1
ATOM 1179 C CA . ARG A 1 148 ? -7.530 10.444 -4.189 1.00 90.62 148 ARG A CA 1
ATOM 1180 C C . ARG A 1 148 ? -6.247 10.010 -3.485 1.00 90.62 148 ARG A C 1
ATOM 1182 O O . ARG A 1 148 ? -6.271 9.185 -2.564 1.00 90.62 148 ARG A O 1
ATOM 1189 N N . VAL A 1 149 ? -5.106 10.576 -3.877 1.00 90.62 149 VAL A N 1
ATOM 1190 C CA . VAL A 1 149 ? -3.809 10.191 -3.307 1.00 90.62 149 VAL A CA 1
ATOM 1191 C C . VAL A 1 149 ? -3.424 11.001 -2.069 1.00 90.62 149 VAL A C 1
ATOM 1193 O O . VAL A 1 149 ? -2.407 10.664 -1.456 1.00 90.62 149 VAL A O 1
ATOM 1196 N N . ASN A 1 150 ? -4.212 12.005 -1.670 1.00 92.19 150 ASN A N 1
ATOM 1197 C CA . ASN A 1 150 ? -3.905 12.958 -0.600 1.00 92.19 150 ASN A CA 1
ATOM 1198 C C . ASN A 1 150 ? -2.531 13.627 -0.801 1.00 92.19 150 ASN A C 1
ATOM 1200 O O . ASN A 1 150 ? -1.590 13.447 -0.018 1.00 92.19 150 ASN A O 1
ATOM 1204 N N . ALA A 1 151 ? -2.380 14.334 -1.920 1.00 88.00 151 ALA A N 1
ATOM 1205 C CA . ALA A 1 151 ? -1.197 15.129 -2.233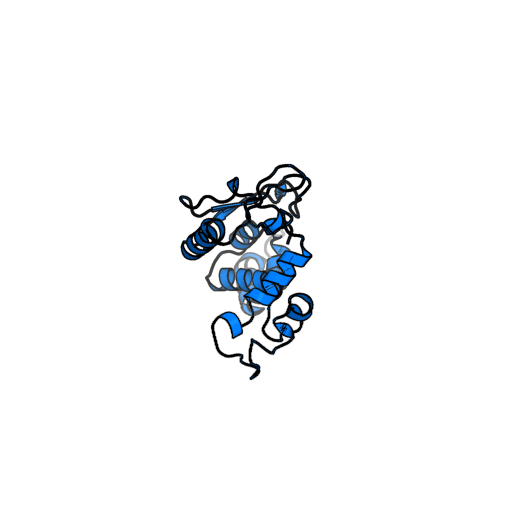 1.00 88.00 151 ALA A CA 1
ATOM 1206 C C . ALA A 1 151 ? -1.593 16.548 -2.644 1.00 88.00 151 ALA A C 1
ATOM 1208 O O . ALA A 1 151 ? -2.666 16.766 -3.192 1.00 88.00 151 ALA A O 1
ATOM 1209 N N . ARG A 1 152 ? -0.703 17.517 -2.401 1.00 87.19 152 ARG A N 1
ATOM 1210 C CA . ARG A 1 152 ? -0.903 18.888 -2.881 1.00 87.19 152 ARG A CA 1
ATOM 1211 C C . ARG A 1 152 ? -0.830 18.914 -4.404 1.00 87.19 152 ARG A C 1
ATOM 1213 O O . ARG A 1 152 ? 0.063 18.288 -4.978 1.00 87.19 152 ARG A O 1
ATOM 1220 N N . LEU A 1 153 ? -1.706 19.695 -5.027 1.00 85.25 153 LEU A N 1
ATOM 1221 C CA . LEU A 1 153 ? -1.777 19.842 -6.478 1.00 85.25 153 LEU A CA 1
ATOM 1222 C C . LEU A 1 153 ? -0.425 20.244 -7.085 1.00 85.25 153 LEU A C 1
ATOM 1224 O O . LEU A 1 153 ? 0.074 19.591 -7.996 1.00 85.25 153 LEU A O 1
ATOM 1228 N N . GLU A 1 154 ? 0.226 21.244 -6.491 1.00 82.69 154 GLU A N 1
ATOM 1229 C CA . GLU A 1 154 ? 1.563 21.711 -6.876 1.00 82.69 154 GLU A CA 1
ATOM 1230 C C . GLU A 1 154 ? 2.616 20.588 -6.839 1.00 82.69 154 GLU A C 1
ATOM 1232 O O . GLU A 1 154 ? 3.481 20.491 -7.707 1.00 82.69 154 GLU A O 1
ATOM 1237 N N . THR A 1 155 ? 2.514 19.678 -5.862 1.00 83.00 155 THR A N 1
ATOM 1238 C CA . THR A 1 155 ? 3.419 18.526 -5.769 1.00 83.00 155 THR A CA 1
ATOM 1239 C C . THR A 1 155 ? 3.202 17.556 -6.924 1.00 83.00 155 THR A C 1
ATOM 1241 O O . THR A 1 155 ? 4.176 16.982 -7.403 1.00 83.00 155 THR A O 1
ATOM 1244 N N . ILE A 1 156 ? 1.961 17.364 -7.379 1.00 81.56 156 ILE A N 1
ATOM 1245 C CA . ILE A 1 156 ? 1.694 16.507 -8.537 1.00 81.56 156 ILE A CA 1
ATOM 1246 C C . ILE A 1 156 ? 2.150 17.196 -9.826 1.00 81.56 156 ILE A C 1
ATOM 1248 O O . ILE A 1 156 ? 2.862 16.571 -10.608 1.00 81.56 156 ILE A O 1
ATOM 1252 N N . ARG A 1 157 ? 1.845 18.490 -10.001 1.00 78.75 157 ARG A N 1
ATOM 1253 C CA . ARG A 1 157 ? 2.283 19.274 -11.169 1.00 78.75 157 ARG A CA 1
ATOM 1254 C C . ARG A 1 157 ? 3.794 19.193 -11.364 1.00 78.75 157 ARG A C 1
ATOM 1256 O O . ARG A 1 157 ? 4.253 18.725 -12.396 1.00 78.75 157 ARG A O 1
ATOM 1263 N N . ARG A 1 158 ? 4.567 19.521 -10.325 1.00 76.56 158 ARG A N 1
ATOM 1264 C CA . ARG A 1 158 ? 6.037 19.534 -10.389 1.00 76.56 158 ARG A CA 1
ATOM 1265 C C . ARG A 1 158 ? 6.657 18.181 -10.758 1.00 76.56 158 ARG A C 1
ATOM 1267 O O . ARG A 1 158 ? 7.707 18.144 -11.391 1.00 76.56 158 ARG A O 1
ATOM 1274 N N . HIS A 1 159 ? 6.062 17.079 -10.302 1.00 69.94 159 HIS A N 1
ATOM 1275 C CA . HIS A 1 159 ? 6.686 15.751 -10.377 1.00 69.94 159 HIS A CA 1
ATOM 1276 C C . HIS A 1 159 ? 6.155 14.867 -11.508 1.00 69.94 159 HIS A C 1
ATOM 1278 O O . HIS A 1 159 ? 6.855 13.945 -11.915 1.00 69.94 159 HIS A O 1
ATOM 1284 N N . TYR A 1 160 ? 4.939 15.122 -11.995 1.00 66.00 160 TYR A N 1
ATOM 1285 C CA . TYR A 1 160 ? 4.230 14.219 -12.909 1.00 66.00 160 TYR A CA 1
ATOM 1286 C C . TYR A 1 160 ? 3.656 14.928 -14.132 1.00 66.00 160 TYR A C 1
ATOM 1288 O O . TYR A 1 160 ? 3.537 14.302 -15.180 1.00 66.00 160 TYR A O 1
ATOM 1296 N N . TYR A 1 161 ? 3.371 16.229 -14.034 1.00 61.41 161 TYR A N 1
ATOM 1297 C CA . TYR A 1 161 ? 2.997 17.058 -15.178 1.00 61.41 161 TYR A CA 1
ATOM 1298 C C . TYR A 1 161 ? 4.264 17.585 -15.863 1.00 61.41 161 TYR A C 1
ATOM 1300 O O . TYR A 1 161 ? 4.519 18.779 -15.944 1.00 61.41 161 TYR A O 1
ATOM 1308 N N . LYS A 1 162 ? 5.100 16.645 -16.315 1.00 51.44 162 LYS A N 1
ATOM 1309 C CA . LYS A 1 162 ? 6.035 16.871 -17.424 1.00 51.44 162 LYS A CA 1
ATOM 1310 C C . LYS A 1 162 ? 5.399 16.376 -18.731 1.00 51.44 162 LYS A C 1
ATOM 1312 O O . LYS A 1 162 ? 6.090 15.829 -19.585 1.00 51.44 162 LYS A O 1
ATOM 1317 N N . ALA A 1 163 ? 4.075 16.529 -18.849 1.00 47.75 163 ALA A N 1
ATOM 1318 C CA . ALA A 1 163 ? 3.459 16.745 -20.151 1.00 47.75 163 ALA A CA 1
ATOM 1319 C C . ALA A 1 163 ? 4.180 17.957 -20.749 1.00 47.75 163 ALA A C 1
ATOM 1321 O O . ALA A 1 163 ? 4.532 18.884 -20.014 1.00 47.75 163 ALA A O 1
ATOM 1322 N N . THR A 1 164 ? 4.577 17.831 -22.006 1.00 48.25 164 THR A N 1
ATOM 1323 C CA . THR A 1 164 ? 5.632 18.634 -22.634 1.00 48.25 164 THR A CA 1
ATOM 1324 C C . THR A 1 164 ? 5.450 20.126 -22.350 1.00 48.25 164 THR A C 1
ATOM 1326 O O . THR A 1 164 ? 4.318 20.596 -22.274 1.00 48.25 164 THR A O 1
ATOM 1329 N N . GLU A 1 165 ? 6.538 20.898 -22.214 1.00 50.53 165 GLU A N 1
ATOM 1330 C CA . GLU A 1 165 ? 6.463 22.367 -22.045 1.00 50.53 165 GLU A CA 1
ATOM 1331 C C . GLU A 1 165 ? 5.458 23.014 -23.012 1.00 50.53 165 GLU A C 1
ATOM 1333 O O . GLU A 1 165 ? 4.832 24.011 -22.679 1.00 50.53 165 GLU A O 1
ATOM 1338 N N . ARG A 1 166 ? 5.263 22.387 -24.176 1.00 47.62 166 ARG A N 1
ATOM 1339 C CA . ARG A 1 166 ? 4.309 22.735 -25.222 1.00 47.62 166 ARG A CA 1
ATOM 1340 C C . ARG A 1 166 ? 2.834 22.578 -24.840 1.00 47.62 166 ARG A C 1
ATOM 1342 O O . ARG A 1 166 ? 2.083 23.514 -25.063 1.00 47.62 166 ARG A O 1
ATOM 1349 N N . GLU A 1 167 ? 2.424 21.459 -24.248 1.00 54.47 167 GLU A N 1
ATOM 1350 C CA . GLU A 1 167 ? 1.026 21.231 -23.841 1.00 54.47 167 GLU A CA 1
ATOM 1351 C C . GLU A 1 167 ? 0.647 22.145 -22.670 1.00 54.47 167 GLU A C 1
ATOM 1353 O O . GLU A 1 167 ? -0.396 22.791 -22.693 1.00 54.47 167 GLU A O 1
ATOM 1358 N N . GLY A 1 168 ? 1.547 22.293 -21.688 1.00 59.88 168 GLY A N 1
ATOM 1359 C CA . GLY A 1 168 ? 1.362 23.254 -20.598 1.00 59.88 168 GLY A CA 1
ATOM 1360 C C . GLY A 1 168 ? 1.378 24.712 -21.077 1.00 59.88 168 GLY A C 1
ATOM 1361 O O . GLY A 1 168 ? 0.621 25.535 -20.563 1.00 59.88 168 GLY A O 1
ATOM 1362 N N . PHE A 1 169 ? 2.206 25.041 -22.077 1.00 61.25 169 PHE A N 1
ATOM 1363 C CA . PHE A 1 169 ? 2.203 26.352 -22.729 1.00 61.25 169 PHE A CA 1
ATOM 1364 C C . PHE A 1 169 ? 0.908 26.602 -23.501 1.00 61.25 169 PHE A C 1
ATOM 1366 O O . PHE A 1 169 ? 0.381 27.701 -23.408 1.00 61.25 169 PHE A O 1
ATOM 1373 N N . GLU A 1 170 ? 0.376 25.624 -24.235 1.00 58.28 170 GLU A N 1
ATOM 1374 C CA . GLU A 1 170 ? -0.884 25.769 -24.974 1.00 58.28 170 GLU A CA 1
ATOM 1375 C C . GLU A 1 170 ? -2.075 25.975 -24.034 1.00 58.28 170 GLU A C 1
ATOM 1377 O O . GLU A 1 170 ? -2.889 26.867 -24.274 1.00 58.28 170 GLU A O 1
ATOM 1382 N N . GLU A 1 171 ? -2.123 25.242 -22.922 1.00 55.28 171 GLU A N 1
ATOM 1383 C CA . GLU A 1 171 ? -3.152 25.382 -21.888 1.00 55.28 171 GLU A CA 1
ATOM 1384 C C . GLU A 1 171 ? -3.089 26.773 -21.214 1.00 55.28 171 GLU A C 1
ATOM 1386 O O . GLU A 1 171 ? -4.095 27.480 -21.126 1.00 55.28 171 GLU A O 1
ATOM 1391 N N . LEU A 1 172 ? -1.888 27.241 -20.838 1.00 60.00 172 LEU A N 1
ATOM 1392 C CA . LEU A 1 172 ? -1.669 28.588 -20.280 1.00 60.00 172 LEU A CA 1
ATOM 1393 C C . LEU A 1 172 ? -1.929 29.711 -21.298 1.00 60.00 172 LEU A C 1
ATOM 1395 O O . LEU A 1 172 ? -2.505 30.747 -20.947 1.00 60.00 172 LEU A O 1
ATOM 1399 N N . ARG A 1 173 ? -1.510 29.510 -22.553 1.00 62.53 173 ARG A N 1
ATOM 1400 C CA . ARG A 1 173 ? -1.721 30.440 -23.668 1.00 62.53 173 ARG A CA 1
ATOM 1401 C C . ARG A 1 173 ? -3.212 30.620 -23.918 1.00 62.53 173 ARG A C 1
ATOM 1403 O O . ARG A 1 173 ? -3.652 31.761 -24.027 1.00 62.53 173 ARG A O 1
ATOM 1410 N N . ALA A 1 174 ? -3.973 29.526 -23.963 1.00 58.66 174 ALA A N 1
ATOM 1411 C CA . ALA A 1 174 ? -5.414 29.544 -24.181 1.00 58.66 174 ALA A CA 1
ATOM 1412 C C . ALA A 1 174 ? -6.178 30.229 -23.038 1.00 58.66 174 ALA A C 1
ATOM 1414 O O . ALA A 1 174 ? -7.086 31.021 -23.286 1.00 58.66 174 ALA A O 1
ATOM 1415 N N . GLU A 1 175 ? -5.813 29.945 -21.788 1.00 57.28 175 GLU A N 1
ATOM 1416 C CA . GLU A 1 175 ? -6.621 30.362 -20.642 1.00 57.28 175 GLU A CA 1
ATOM 1417 C C . GLU A 1 175 ? -6.279 31.772 -20.126 1.00 57.28 175 GLU A C 1
ATOM 1419 O O . GLU A 1 175 ? -7.182 32.517 -19.729 1.00 57.28 175 GLU A O 1
ATOM 1424 N N . LYS A 1 176 ? -4.990 32.148 -20.140 1.00 53.88 176 LYS A N 1
ATOM 1425 C CA . LYS A 1 176 ? -4.485 33.377 -19.502 1.00 53.88 176 LYS A CA 1
ATOM 1426 C C . LYS A 1 176 ? -3.803 34.345 -20.459 1.00 53.88 176 LYS A C 1
ATOM 1428 O O . LYS A 1 176 ? -4.065 35.537 -20.371 1.00 53.88 176 LYS A O 1
ATOM 1433 N N . THR A 1 177 ? -2.926 33.877 -21.347 1.00 55.28 177 THR A N 1
ATOM 1434 C CA . THR A 1 177 ? -2.060 34.792 -22.119 1.00 55.28 177 THR A CA 1
ATOM 1435 C C . THR A 1 177 ? -2.752 35.415 -23.329 1.00 55.28 177 THR A C 1
ATOM 1437 O O . THR A 1 177 ? -2.481 36.567 -23.629 1.00 55.28 177 THR A O 1
ATOM 1440 N N . LEU A 1 178 ? -3.681 34.716 -23.993 1.00 58.44 178 LEU A N 1
ATOM 1441 C CA . LEU A 1 178 ? -4.469 35.292 -25.097 1.00 58.44 178 LEU A CA 1
ATOM 1442 C C . LEU A 1 178 ? -5.476 36.365 -24.651 1.00 58.44 178 LEU A C 1
ATOM 1444 O O . LEU A 1 178 ? -6.025 37.058 -25.497 1.00 58.44 178 LEU A O 1
ATOM 1448 N N . LYS A 1 179 ? -5.736 36.481 -23.345 1.00 59.28 179 LYS A N 1
ATOM 1449 C CA . LYS A 1 179 ? -6.604 37.513 -22.756 1.00 59.28 179 LYS A CA 1
ATOM 1450 C C . LYS A 1 179 ? -5.818 38.690 -22.172 1.00 59.28 179 LYS A C 1
ATOM 1452 O O . LYS A 1 179 ? -6.426 39.615 -21.652 1.00 59.28 179 LYS A O 1
ATOM 1457 N N . LEU A 1 180 ? -4.485 38.624 -22.192 1.00 53.56 180 LEU A N 1
ATOM 1458 C CA . LEU A 1 180 ? -3.626 39.740 -21.814 1.00 53.56 180 LEU A CA 1
ATOM 1459 C C . LEU A 1 180 ? -3.421 40.597 -23.060 1.00 53.56 180 LEU A C 1
ATOM 1461 O O . LEU A 1 180 ? -2.568 40.283 -23.887 1.00 53.56 180 LEU A O 1
ATOM 1465 N N . ASP A 1 181 ? -4.222 41.648 -23.182 1.00 55.41 181 ASP A N 1
ATOM 1466 C CA . ASP A 1 181 ? -4.043 42.696 -24.182 1.00 55.41 181 ASP A CA 1
ATOM 1467 C C . ASP A 1 181 ? -3.697 44.021 -23.486 1.00 55.41 181 ASP A C 1
ATOM 1469 O O . ASP A 1 181 ? -3.951 44.189 -22.291 1.00 55.41 181 ASP A O 1
ATOM 1473 N N . ILE A 1 182 ? -3.057 44.941 -24.207 1.00 54.34 182 ILE A N 1
ATOM 1474 C CA . ILE A 1 182 ? -2.651 46.261 -23.688 1.00 54.34 182 ILE A CA 1
ATOM 1475 C C . ILE A 1 182 ? -3.838 47.246 -23.682 1.00 54.34 182 ILE A C 1
ATOM 1477 O O . ILE A 1 182 ? -3.769 48.312 -23.072 1.00 54.34 182 ILE A O 1
ATOM 1481 N N . GLU A 1 183 ? -4.959 46.882 -24.297 1.00 59.56 183 GLU A N 1
ATOM 1482 C CA . GLU A 1 183 ? -6.162 47.709 -24.368 1.00 59.56 183 GLU A CA 1
ATOM 1483 C C . GLU A 1 183 ? -7.099 47.453 -23.179 1.00 59.56 183 GLU A C 1
ATOM 1485 O O . GLU A 1 183 ? -8.129 46.811 -23.324 1.00 59.56 183 GLU A O 1
ATOM 1490 N N . ASP A 1 184 ? -6.721 47.934 -21.990 1.00 51.72 184 ASP A N 1
ATOM 1491 C CA . ASP A 1 184 ? -7.684 48.282 -20.924 1.00 51.72 184 ASP A CA 1
ATOM 1492 C C . ASP A 1 184 ? -7.043 49.189 -19.855 1.00 51.72 184 ASP A C 1
ATOM 1494 O O . ASP A 1 184 ? -7.077 48.961 -18.644 1.00 51.72 184 ASP A O 1
ATOM 1498 N N . SER A 1 185 ? -6.422 50.272 -20.318 1.00 48.41 185 SER A N 1
ATOM 1499 C CA . SER A 1 185 ? -6.170 51.435 -19.471 1.00 48.41 185 SER A CA 1
ATOM 1500 C C . SER A 1 185 ? -6.304 52.704 -20.300 1.00 48.41 185 SER A C 1
ATOM 1502 O O . SER A 1 185 ? -5.320 53.147 -20.892 1.00 48.41 185 SER A O 1
ATOM 1504 N N . ASN A 1 186 ? -7.536 53.216 -20.395 1.00 38.41 186 ASN A N 1
ATOM 1505 C CA . ASN A 1 186 ? -7.889 54.642 -20.354 1.00 38.41 186 ASN A CA 1
ATOM 1506 C C . ASN A 1 186 ? -9.420 54.810 -20.477 1.00 38.41 186 ASN A C 1
ATOM 1508 O O . ASN A 1 186 ? -9.937 55.066 -21.563 1.00 38.41 186 ASN A O 1
ATOM 1512 N N . GLU A 1 187 ? -10.115 54.707 -19.342 1.00 38.53 187 GLU A N 1
ATOM 1513 C CA . GLU A 1 187 ? -11.077 55.741 -18.927 1.00 38.53 187 GLU A CA 1
ATOM 1514 C C . GLU A 1 187 ? -10.495 56.459 -17.705 1.00 38.53 187 GLU A C 1
ATOM 1516 O O . GLU A 1 187 ? -9.948 55.754 -16.821 1.00 38.53 187 GLU A O 1
#

Foldseek 3Di:
DLQLLQAAPVQQDLVQQKGWRAADPPRGDPVRRLQTDIAHDDNVVSVVLVCCQVPPADQDAAPVRTHHSHADPRGRDDPLQVQLCQLLVQQPQVPDQHPVNDDLVPDPCNDSVNSVVPPRGDGPVRVLLVVLLVCVVVVDDLVVSCSNSVHDSVVCCVRRVPPDPVVVCVVCCVPPVVPDDPPDDDD

Secondary structure (DSSP, 8-state):
-HHHHH-BGGGEETTTTEEEE--BTTB--TTGGGG-EEEE--HHHHHHHHHIIIII------TTS--BSS-BTTBSPPHHHHHHHHHHHT-GGGTS--TTS--GGG-GGGSGGGGGG-TT---HHHHHHHHHHHHHHTT--HHHHHHHHT--HHHHHHHH--S-HHHHHHHHHHHTGGG--S-----

Radius of gyration: 21.59 Å; chains: 1; bounding box: 40×76×47 Å

Organism: NCBI:txid926360

pLDDT: mean 87.14, std 14.62, range [38.41, 98.56]

Sequence (187 aa):
MSGVRALDLRDFDPDRQTLEFRHRPPTLLKNKTEGERIVGISESVVDALQAYIERERFAKRDDNGREPLFSGRQGRPSDSTFRAWSYMGTQPCVVEACPHGKRRATCDYTRRNFSSKCPSSRSPHAIRTGSITWQLLRGLDIETVAKRVNARLETIRRHYYKATEREGFEELRAEKTLKLDIEDSNE

InterPro domains:
  IPR002104 Integrase, catalytic domain [PS51898] (1-173)
  IPR011010 DNA breaking-rejoining enzyme, catalytic core [SSF56349] (4-165)
  IPR013762 Integrase-like, catalytic domain superfamily [G3DSA:1.10.443.10] (1-168)